Protein AF-A0A7S0STX7-F1 (afdb_monomer)

Organism: NCBI:txid96789

Radius of gyration: 22.59 Å; Cα contacts (8 Å, |Δi|>4): 102; chains: 1; bounding box: 50×42×59 Å

Structure (mmCIF, N/CA/C/O backbone):
data_AF-A0A7S0STX7-F1
#
_entry.id   AF-A0A7S0STX7-F1
#
loop_
_atom_site.group_PDB
_atom_site.id
_atom_site.type_symbol
_atom_site.label_atom_id
_atom_site.label_alt_id
_atom_site.label_comp_id
_atom_site.label_asym_id
_atom_site.label_entity_id
_atom_site.label_seq_id
_atom_site.pdbx_PDB_ins_code
_atom_site.Cartn_x
_atom_site.Cartn_y
_atom_site.Cartn_z
_atom_site.occupancy
_atom_site.B_iso_or_equiv
_atom_site.auth_seq_id
_atom_site.auth_comp_id
_atom_site.auth_asym_id
_atom_site.auth_atom_id
_atom_site.pdbx_PDB_model_num
ATOM 1 N N . SER A 1 1 ? 15.802 9.970 -34.841 1.00 51.88 1 SER A N 1
ATOM 2 C CA . SER A 1 1 ? 16.716 8.815 -34.753 1.00 51.88 1 SER A CA 1
ATOM 3 C C . SER A 1 1 ? 16.928 8.228 -33.349 1.00 51.88 1 SER A C 1
ATOM 5 O O . SER A 1 1 ? 17.011 7.014 -33.280 1.00 51.88 1 SER A O 1
ATOM 7 N N . ILE A 1 2 ? 16.968 8.963 -32.218 1.00 49.47 2 ILE A N 1
ATOM 8 C CA . ILE A 1 2 ? 17.008 8.312 -30.872 1.00 49.47 2 ILE A CA 1
ATOM 9 C C . ILE A 1 2 ? 15.601 7.917 -30.386 1.00 49.47 2 ILE A C 1
ATOM 11 O O . ILE A 1 2 ? 15.397 6.817 -29.884 1.00 49.47 2 ILE A O 1
ATOM 15 N N . VAL A 1 3 ? 14.604 8.779 -30.608 1.00 50.47 3 VAL A N 1
ATOM 16 C CA . VAL A 1 3 ? 13.208 8.524 -30.197 1.00 50.47 3 VAL A CA 1
ATOM 17 C C . VAL A 1 3 ? 12.572 7.375 -30.992 1.00 50.47 3 VAL A C 1
ATOM 19 O O . VAL A 1 3 ? 11.866 6.558 -30.412 1.00 50.47 3 VAL A O 1
ATOM 22 N N . GLU A 1 4 ? 12.886 7.252 -32.286 1.00 47.81 4 GLU A N 1
ATOM 23 C CA . GLU A 1 4 ? 12.415 6.147 -33.143 1.00 47.81 4 GLU A CA 1
ATOM 24 C C . GLU A 1 4 ? 12.980 4.787 -32.716 1.00 47.81 4 GLU A C 1
ATOM 26 O O . GLU A 1 4 ? 12.271 3.784 -32.752 1.00 47.81 4 GLU A O 1
ATOM 31 N N . ASN A 1 5 ? 14.238 4.755 -32.259 1.00 48.12 5 ASN A N 1
ATOM 32 C CA . ASN A 1 5 ? 14.885 3.522 -31.809 1.00 48.12 5 ASN A CA 1
ATOM 33 C C . ASN A 1 5 ? 14.363 3.056 -30.440 1.00 48.12 5 ASN A C 1
ATOM 35 O O . ASN A 1 5 ? 14.333 1.862 -30.158 1.00 48.12 5 ASN A O 1
ATOM 39 N N . VAL A 1 6 ? 13.923 3.990 -29.589 1.00 55.84 6 VAL A N 1
ATOM 40 C CA . VAL A 1 6 ? 13.356 3.673 -28.269 1.00 55.84 6 VAL A CA 1
ATOM 41 C C . VAL A 1 6 ? 11.890 3.253 -28.378 1.00 55.84 6 VAL A C 1
ATOM 43 O O . VAL A 1 6 ? 11.474 2.328 -27.680 1.00 55.84 6 VAL A O 1
ATOM 46 N N . SER A 1 7 ? 11.103 3.882 -29.259 1.00 54.12 7 SER A N 1
ATOM 47 C CA . SER A 1 7 ? 9.671 3.590 -29.384 1.00 54.12 7 SER A CA 1
ATOM 48 C C . SER A 1 7 ? 9.378 2.335 -30.200 1.00 54.12 7 SER A C 1
ATOM 50 O O . SER A 1 7 ? 8.339 1.720 -29.965 1.00 54.12 7 SER A O 1
ATOM 52 N N . GLY A 1 8 ? 10.263 1.926 -31.122 1.00 53.69 8 GLY A N 1
ATOM 53 C CA . GLY A 1 8 ? 10.096 0.755 -31.996 1.00 53.69 8 GLY A CA 1
ATOM 54 C C . GLY A 1 8 ? 8.764 0.729 -32.759 1.00 53.69 8 GLY A C 1
ATOM 55 O O . GLY A 1 8 ? 8.278 -0.346 -33.102 1.00 53.69 8 GLY A O 1
ATOM 56 N N . ILE A 1 9 ? 8.150 1.898 -32.957 1.00 51.91 9 ILE A N 1
ATOM 57 C CA . ILE A 1 9 ? 6.927 2.127 -33.729 1.00 51.91 9 ILE A CA 1
ATOM 58 C C . ILE A 1 9 ? 7.221 3.367 -34.574 1.00 51.91 9 ILE A C 1
ATOM 60 O O . ILE A 1 9 ? 7.296 4.481 -34.056 1.00 51.91 9 ILE A O 1
ATOM 64 N N . SER A 1 10 ? 7.429 3.163 -35.872 1.00 50.28 10 SER A N 1
ATOM 65 C CA . SER A 1 10 ? 7.911 4.146 -36.856 1.00 50.28 10 SER A CA 1
ATOM 66 C C . SER A 1 10 ? 6.924 5.281 -37.189 1.00 50.28 10 SER A C 1
ATOM 68 O O . SER A 1 10 ? 7.098 5.970 -38.187 1.00 50.28 10 SER A O 1
ATOM 70 N N . SER A 1 11 ? 5.868 5.475 -36.393 1.00 52.91 11 SER A N 1
ATOM 71 C CA . SER A 1 11 ? 4.705 6.304 -36.760 1.00 52.91 11 SER A CA 1
ATOM 72 C C . SER A 1 11 ? 4.284 7.342 -35.714 1.00 52.91 11 SER A C 1
ATOM 74 O O . SER A 1 11 ? 3.345 8.093 -35.965 1.00 52.91 11 SER A O 1
ATOM 76 N N . PHE A 1 12 ? 4.954 7.432 -34.561 1.00 55.75 12 PHE A N 1
ATOM 77 C CA . PHE A 1 12 ? 4.648 8.479 -33.582 1.00 55.75 12 PHE A CA 1
ATOM 78 C C . PHE A 1 12 ? 5.535 9.706 -33.806 1.00 55.75 12 PHE A C 1
ATOM 80 O O . PHE A 1 12 ? 6.743 9.648 -33.582 1.00 55.75 12 PHE A O 1
ATOM 87 N N . ASP A 1 13 ? 4.918 10.827 -34.203 1.00 68.69 13 ASP A N 1
ATOM 88 C CA . ASP A 1 13 ? 5.528 12.158 -34.109 1.00 68.69 13 ASP A CA 1
ATOM 89 C C . ASP A 1 13 ? 6.127 12.317 -32.700 1.00 68.69 13 ASP A C 1
ATOM 91 O O . ASP A 1 13 ? 5.485 11.972 -31.701 1.00 68.69 13 ASP A O 1
ATOM 95 N N . GLY A 1 14 ? 7.375 12.784 -32.600 1.00 64.81 14 GLY A N 1
ATOM 96 C CA . GLY A 1 14 ? 8.139 12.793 -31.345 1.00 64.81 14 GLY A CA 1
ATOM 97 C C . GLY A 1 14 ? 7.416 13.520 -30.205 1.00 64.81 14 GLY A C 1
ATOM 98 O O . GLY A 1 14 ? 7.596 13.181 -29.036 1.00 64.81 14 GLY A O 1
ATOM 99 N N . ARG A 1 15 ? 6.527 14.460 -30.549 1.00 70.00 15 ARG A N 1
ATOM 100 C CA . ARG A 1 15 ? 5.619 15.152 -29.624 1.00 70.00 15 ARG A CA 1
ATOM 101 C C . ARG A 1 15 ? 4.603 14.203 -28.990 1.00 70.00 15 ARG A C 1
ATOM 103 O O . ARG A 1 15 ? 4.478 14.163 -27.769 1.00 70.00 15 ARG A O 1
ATOM 110 N N . THR A 1 16 ? 3.933 13.393 -29.801 1.00 75.62 16 THR A N 1
ATOM 111 C CA . THR A 1 16 ? 2.916 12.435 -29.354 1.00 75.62 16 THR A CA 1
ATOM 112 C C . THR A 1 16 ? 3.532 11.315 -28.508 1.00 75.62 16 THR A C 1
ATOM 114 O O . THR A 1 16 ? 2.944 10.902 -27.508 1.00 75.62 16 THR A O 1
ATOM 117 N N . GLY A 1 17 ? 4.750 10.873 -28.846 1.00 77.44 17 GLY A N 1
ATOM 118 C CA . GLY A 1 17 ? 5.491 9.891 -28.046 1.00 77.44 17 GLY A CA 1
ATOM 119 C C . GLY A 1 17 ? 5.794 10.382 -26.624 1.00 77.44 17 GLY A C 1
ATOM 120 O O . GLY A 1 17 ? 5.551 9.664 -25.655 1.00 77.44 17 GLY A O 1
ATOM 121 N N . ILE A 1 18 ? 6.257 11.628 -26.479 1.00 81.44 18 ILE A N 1
ATOM 122 C CA . ILE A 1 18 ? 6.530 12.235 -25.166 1.00 81.44 18 ILE A CA 1
ATOM 123 C C . ILE A 1 18 ? 5.238 12.388 -24.353 1.00 81.44 18 ILE A C 1
ATOM 125 O O . ILE A 1 18 ? 5.220 12.048 -23.170 1.00 81.44 18 ILE A O 1
ATOM 129 N N . SER A 1 19 ? 4.144 12.839 -24.973 1.00 85.69 19 SER A N 1
ATOM 130 C CA . SER A 1 19 ? 2.850 12.975 -24.292 1.00 85.69 19 SER A CA 1
ATOM 131 C C . SER A 1 19 ? 2.336 11.645 -23.734 1.00 85.69 19 SER A C 1
ATOM 133 O O . SER A 1 19 ? 1.872 11.604 -22.596 1.00 85.69 19 SER A O 1
ATOM 135 N N . ILE A 1 20 ? 2.467 10.550 -24.491 1.00 85.62 20 ILE A N 1
ATOM 136 C CA . ILE A 1 20 ? 2.091 9.202 -24.037 1.00 85.62 20 ILE A CA 1
ATOM 137 C C . ILE A 1 20 ? 2.947 8.755 -22.851 1.00 85.62 20 ILE A C 1
ATOM 139 O O . ILE A 1 20 ? 2.411 8.225 -21.879 1.00 85.62 20 ILE A O 1
ATOM 143 N N . LEU A 1 21 ? 4.260 9.000 -22.891 1.00 83.38 21 LEU A N 1
ATOM 144 C CA . LEU A 1 21 ? 5.158 8.654 -21.786 1.00 83.38 21 LEU A CA 1
ATOM 145 C C . LEU A 1 21 ? 4.823 9.430 -20.507 1.00 83.38 21 LEU A C 1
ATOM 147 O O . LEU A 1 21 ? 4.796 8.842 -19.425 1.00 83.38 21 LEU A O 1
ATOM 151 N N . ILE A 1 22 ? 4.535 10.730 -20.624 1.00 88.75 22 ILE A N 1
ATOM 152 C CA . ILE A 1 22 ? 4.130 11.567 -19.487 1.00 88.75 22 ILE A CA 1
ATOM 153 C C . ILE A 1 22 ? 2.799 11.073 -18.919 1.00 88.75 22 ILE A C 1
ATOM 155 O O . ILE A 1 22 ? 2.695 10.855 -17.714 1.00 88.75 22 ILE A O 1
ATOM 159 N N . MET A 1 23 ? 1.798 10.841 -19.772 1.00 91.06 23 MET A N 1
ATOM 160 C CA . MET A 1 23 ? 0.492 10.355 -19.326 1.00 91.06 23 MET A CA 1
ATOM 161 C C . MET A 1 23 ? 0.605 8.983 -18.648 1.00 91.06 23 MET A C 1
ATOM 163 O O . MET A 1 23 ? 0.044 8.775 -17.574 1.00 91.06 23 MET A O 1
ATOM 167 N N . GLY A 1 2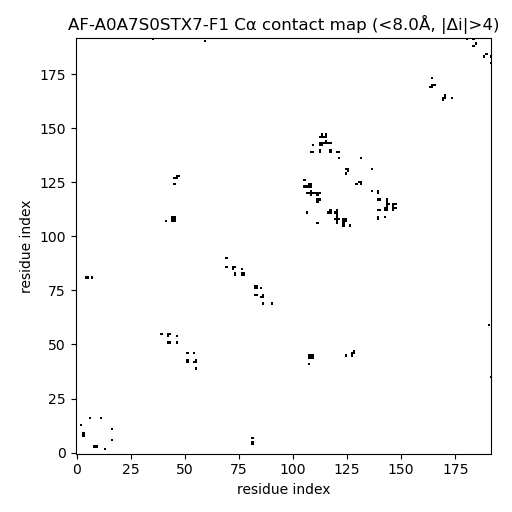4 ? 1.397 8.070 -19.217 1.00 87.81 24 GLY A N 1
ATOM 168 C CA . GLY A 1 24 ? 1.676 6.765 -18.622 1.00 87.81 24 GLY A CA 1
ATOM 169 C C . GLY A 1 24 ? 2.354 6.873 -17.254 1.00 87.81 24 GLY A C 1
ATOM 170 O O . GLY A 1 24 ? 1.961 6.179 -16.319 1.00 87.81 24 GLY A O 1
ATOM 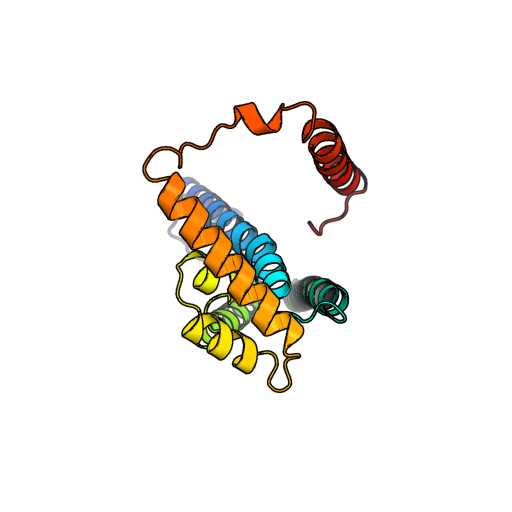171 N N . ARG A 1 25 ? 3.321 7.787 -17.096 1.00 87.25 25 ARG A N 1
ATOM 172 C CA . ARG A 1 25 ? 3.979 8.081 -15.808 1.00 87.25 25 ARG A CA 1
ATOM 173 C C . ARG A 1 25 ? 3.004 8.620 -14.765 1.00 87.25 25 ARG A C 1
ATOM 175 O O . ARG A 1 25 ? 3.079 8.199 -13.614 1.00 87.25 25 ARG A O 1
ATOM 182 N N . LEU A 1 26 ? 2.105 9.522 -15.155 1.00 92.19 26 LEU A N 1
ATOM 183 C CA . LEU A 1 26 ? 1.099 10.084 -14.253 1.00 92.19 26 LEU A CA 1
ATOM 184 C C . LEU A 1 26 ? 0.118 9.009 -13.775 1.00 92.19 26 LEU A C 1
ATOM 186 O O . LEU A 1 26 ? -0.107 8.882 -12.574 1.00 92.19 26 LEU A O 1
ATOM 190 N N . LEU A 1 27 ? -0.408 8.196 -14.695 1.00 92.56 27 LEU A N 1
ATOM 191 C CA . LEU A 1 27 ? -1.321 7.100 -14.362 1.00 92.56 27 LEU A CA 1
ATOM 192 C C . LEU A 1 27 ? -0.650 6.042 -13.480 1.00 92.56 27 LEU A C 1
ATOM 194 O O . LEU A 1 27 ? -1.227 5.615 -12.481 1.00 92.56 27 LEU A O 1
ATOM 198 N N . TYR A 1 28 ? 0.586 5.660 -13.811 1.00 86.81 28 TYR A N 1
ATOM 199 C CA . TYR A 1 28 ? 1.375 4.735 -13.000 1.00 86.81 28 TYR A CA 1
ATOM 200 C C . TYR A 1 28 ? 1.629 5.291 -11.594 1.00 86.81 28 TYR A C 1
ATOM 202 O O . TYR A 1 28 ? 1.426 4.586 -10.609 1.00 86.81 28 TYR A O 1
ATOM 210 N N . GLY A 1 29 ? 2.029 6.563 -11.490 1.00 86.94 29 GLY A N 1
ATOM 211 C CA . GLY A 1 29 ? 2.270 7.224 -10.209 1.00 86.94 29 GLY A CA 1
ATOM 212 C C . GLY A 1 29 ? 1.015 7.287 -9.341 1.00 86.94 29 GLY A C 1
ATOM 213 O O . GLY A 1 29 ? 1.079 6.986 -8.152 1.00 86.94 29 GLY A O 1
ATOM 214 N N . TYR A 1 30 ? -0.134 7.597 -9.946 1.00 91.62 30 TYR A N 1
ATOM 215 C CA . TYR A 1 30 ? -1.420 7.594 -9.256 1.00 91.62 30 TYR A CA 1
ATOM 216 C C . TYR A 1 30 ? -1.748 6.200 -8.708 1.00 91.62 30 TYR A C 1
ATOM 218 O O . TYR A 1 30 ? -1.940 6.047 -7.504 1.00 91.62 30 TYR A O 1
ATOM 226 N N . GLY A 1 31 ? -1.730 5.167 -9.557 1.00 87.31 31 GLY A N 1
ATOM 227 C CA . GLY A 1 31 ? -2.016 3.791 -9.137 1.00 87.31 31 GLY A CA 1
ATOM 228 C C . GLY A 1 31 ? -1.064 3.285 -8.050 1.00 87.31 31 GLY A C 1
ATOM 229 O O . GLY A 1 31 ? -1.510 2.716 -7.053 1.00 87.31 31 GLY A O 1
ATOM 230 N N . CYS A 1 32 ? 0.235 3.558 -8.200 1.00 86.50 32 CYS A N 1
ATOM 231 C CA . CYS A 1 32 ? 1.250 3.210 -7.210 1.00 86.50 32 CYS A CA 1
ATOM 232 C C . CYS A 1 32 ? 0.974 3.888 -5.860 1.00 86.50 32 CYS A C 1
ATOM 234 O O . CYS A 1 32 ? 0.973 3.220 -4.830 1.00 86.50 32 CYS A O 1
ATOM 236 N N . GLY A 1 33 ? 0.640 5.184 -5.858 1.00 86.44 33 GLY A N 1
ATOM 237 C CA . GLY A 1 33 ? 0.319 5.928 -4.639 1.00 86.44 33 GLY A CA 1
ATOM 238 C C . GLY A 1 33 ? -0.860 5.333 -3.865 1.00 86.44 33 GLY A C 1
ATOM 239 O O . GLY A 1 33 ? -0.769 5.167 -2.647 1.00 86.44 33 GLY A O 1
ATOM 240 N N . PHE A 1 34 ? -1.939 4.948 -4.557 1.00 87.56 34 PHE A N 1
ATOM 241 C CA . PHE A 1 34 ? -3.073 4.272 -3.915 1.00 87.56 34 PHE A CA 1
ATOM 242 C C . PHE A 1 34 ? -2.697 2.901 -3.363 1.00 87.56 34 PHE A C 1
ATOM 244 O O . PHE A 1 34 ? -3.079 2.580 -2.240 1.00 87.56 34 PHE A O 1
ATOM 251 N N . ALA A 1 35 ? -1.937 2.103 -4.114 1.00 86.81 35 ALA A N 1
ATOM 252 C CA . ALA A 1 35 ? -1.515 0.781 -3.663 1.00 86.81 35 ALA A CA 1
ATOM 253 C C . ALA A 1 35 ? -0.610 0.862 -2.419 1.00 86.81 35 ALA A C 1
ATOM 255 O O . ALA A 1 35 ? -0.813 0.123 -1.455 1.00 86.81 35 ALA A O 1
ATOM 256 N N . MET A 1 36 ? 0.334 1.806 -2.415 1.00 84.94 36 MET A N 1
ATOM 257 C CA . MET A 1 36 ? 1.338 1.995 -1.364 1.00 84.94 36 MET A CA 1
ATOM 258 C C . MET A 1 36 ? 0.722 2.359 -0.010 1.00 84.94 36 MET A C 1
ATOM 260 O O . MET A 1 36 ? 1.147 1.835 1.017 1.00 84.94 36 MET A O 1
ATOM 264 N N . HIS A 1 37 ? -0.326 3.189 -0.007 1.00 86.19 37 HIS A N 1
ATOM 265 C CA . HIS A 1 37 ? -1.040 3.583 1.215 1.00 86.19 37 HIS A CA 1
ATOM 266 C C . HIS A 1 37 ? -2.216 2.655 1.544 1.00 86.19 37 HIS A C 1
ATOM 268 O O . HIS A 1 37 ? -2.505 2.397 2.713 1.00 86.19 37 HIS A O 1
ATOM 274 N N . GLY A 1 38 ? -2.893 2.125 0.524 1.00 86.69 38 GLY A N 1
ATOM 275 C CA . GLY A 1 38 ? -4.048 1.247 0.689 1.00 86.69 38 GLY A CA 1
ATOM 276 C C . GLY A 1 38 ? -3.677 -0.109 1.285 1.00 86.69 38 GLY A C 1
ATOM 277 O O . GLY A 1 38 ? -4.368 -0.590 2.180 1.00 86.69 38 GLY A O 1
ATOM 278 N N . ALA A 1 39 ? -2.560 -0.703 0.855 1.00 87.56 39 ALA A N 1
ATOM 279 C CA . ALA A 1 39 ? -2.097 -1.990 1.372 1.00 87.56 39 ALA A CA 1
ATOM 280 C C . ALA A 1 39 ? -1.819 -1.984 2.892 1.00 87.56 39 ALA A C 1
ATOM 282 O O . ALA A 1 39 ? -2.398 -2.816 3.591 1.00 87.56 39 ALA A O 1
ATOM 283 N N . PRO A 1 40 ? -0.998 -1.076 3.461 1.00 87.12 40 PRO A N 1
ATOM 284 C CA . PRO A 1 40 ? -0.770 -1.041 4.904 1.00 87.12 40 PRO A CA 1
ATOM 285 C C . PRO A 1 40 ? -2.022 -0.653 5.691 1.00 87.12 40 PRO A C 1
ATOM 287 O O . PRO A 1 40 ? -2.179 -1.134 6.810 1.00 87.12 40 PRO A O 1
ATOM 290 N N . ALA A 1 41 ? -2.924 0.159 5.128 1.00 88.31 41 ALA A N 1
ATOM 291 C CA . ALA A 1 41 ? -4.212 0.441 5.757 1.00 88.31 41 ALA A CA 1
ATOM 292 C C . ALA A 1 41 ? -5.061 -0.835 5.866 1.00 88.31 41 ALA A C 1
ATOM 294 O O . ALA A 1 41 ? -5.498 -1.185 6.959 1.00 88.31 41 ALA A O 1
ATOM 295 N N . TYR A 1 42 ? -5.202 -1.589 4.771 1.00 89.69 42 TYR A N 1
ATOM 296 C CA . TYR A 1 42 ? -5.927 -2.860 4.764 1.00 89.69 42 TYR A CA 1
ATOM 297 C C . TYR A 1 42 ? -5.300 -3.885 5.720 1.00 89.69 42 TYR A C 1
ATOM 299 O O . TYR A 1 42 ? -5.997 -4.485 6.537 1.00 89.69 42 TYR A O 1
ATOM 307 N N . ILE A 1 43 ? -3.973 -4.050 5.673 1.00 87.38 43 ILE A N 1
ATOM 308 C CA . ILE A 1 43 ? -3.239 -4.930 6.593 1.00 87.38 43 ILE A CA 1
ATOM 309 C C . ILE A 1 43 ? -3.455 -4.472 8.037 1.00 87.38 43 ILE A C 1
ATOM 311 O O . ILE A 1 43 ? -3.721 -5.292 8.904 1.00 87.38 43 ILE A O 1
ATOM 315 N N . GLY 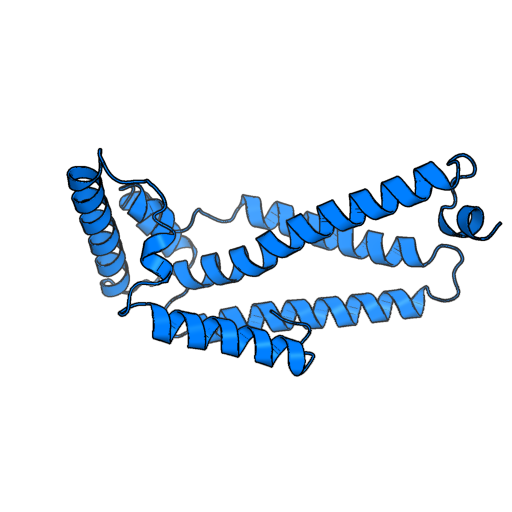A 1 44 ? -3.384 -3.171 8.315 1.00 86.12 44 GLY A N 1
ATOM 316 C CA . GLY A 1 44 ? -3.594 -2.625 9.653 1.00 86.12 44 GLY A CA 1
ATOM 317 C C . GLY A 1 44 ? -5.008 -2.835 10.192 1.00 86.12 44 GLY A C 1
ATOM 318 O O . GLY A 1 44 ? -5.185 -2.942 11.402 1.00 86.12 44 GLY A O 1
ATOM 319 N N . GLU A 1 45 ? -6.005 -2.914 9.317 1.00 85.56 45 GLU A N 1
ATOM 320 C CA . GLU A 1 45 ? -7.406 -3.119 9.692 1.00 85.56 45 GLU A CA 1
ATOM 321 C C . GLU A 1 45 ? -7.788 -4.595 9.831 1.00 85.56 45 GLU A C 1
ATOM 323 O O . GLU A 1 45 ? -8.699 -4.905 10.594 1.00 85.56 45 GLU A O 1
ATOM 328 N N . MET A 1 46 ? -7.092 -5.493 9.129 1.00 84.88 46 MET A N 1
ATOM 329 C CA . MET A 1 46 ? -7.385 -6.932 9.123 1.00 84.88 46 MET A CA 1
ATOM 330 C C . MET A 1 46 ? -6.421 -7.777 9.957 1.00 84.88 46 MET A C 1
ATOM 332 O O . MET A 1 46 ? -6.760 -8.893 10.344 1.00 84.88 46 MET A O 1
ATOM 336 N N . ALA A 1 47 ? -5.202 -7.292 10.196 1.00 83.44 47 ALA A N 1
ATOM 337 C CA . ALA A 1 47 ? -4.187 -8.054 10.905 1.00 83.44 47 ALA A CA 1
ATOM 338 C C . ALA A 1 47 ? -4.379 -7.991 12.427 1.00 83.44 47 ALA A C 1
ATOM 340 O O . ALA A 1 47 ? -4.585 -6.889 12.971 1.00 83.44 47 ALA A O 1
ATOM 341 N N . PRO A 1 48 ? -4.162 -9.126 13.122 1.00 80.25 48 PRO A N 1
ATOM 342 C CA . PRO A 1 48 ? -4.105 -9.145 14.572 1.00 80.25 48 PRO A CA 1
ATOM 343 C C . PRO A 1 48 ? -2.986 -8.231 15.072 1.00 80.25 48 PRO A C 1
ATOM 345 O O . PRO A 1 48 ? -1.922 -8.103 14.449 1.00 80.25 48 PRO A O 1
ATOM 348 N N . SER A 1 49 ? -3.224 -7.594 16.217 1.00 78.00 49 SER A N 1
ATOM 349 C CA . SER A 1 49 ? -2.326 -6.576 16.787 1.00 78.00 49 SER A CA 1
ATOM 350 C C . SER A 1 49 ? -0.868 -7.038 16.949 1.00 78.00 49 SER A C 1
ATOM 352 O O . SER A 1 49 ? 0.054 -6.246 16.761 1.00 78.00 49 SER A O 1
ATOM 354 N N . GLN A 1 50 ? -0.651 -8.327 17.220 1.00 81.38 50 GLN A N 1
ATOM 355 C CA . GLN A 1 50 ? 0.651 -8.927 17.510 1.00 81.38 50 GLN A CA 1
ATOM 356 C C . GLN A 1 50 ? 1.547 -9.057 16.269 1.00 81.38 50 GLN A C 1
ATOM 358 O O . GLN A 1 50 ? 2.762 -8.912 16.378 1.00 81.38 50 GLN A O 1
ATOM 363 N N . ILE A 1 51 ? 0.970 -9.323 15.090 1.00 85.69 51 ILE A N 1
ATOM 364 C CA . ILE A 1 51 ? 1.730 -9.567 13.845 1.00 85.69 51 ILE A CA 1
ATOM 365 C C . ILE A 1 51 ? 1.600 -8.437 12.825 1.00 85.69 51 ILE A C 1
ATOM 367 O O . ILE A 1 51 ? 2.219 -8.486 11.763 1.00 85.69 51 ILE A O 1
ATOM 371 N N . ARG A 1 52 ? 0.814 -7.400 13.131 1.00 85.88 52 ARG A N 1
ATOM 372 C CA . ARG A 1 52 ? 0.582 -6.265 12.232 1.00 85.88 52 ARG A CA 1
ATOM 373 C C . ARG A 1 52 ? 1.884 -5.628 11.755 1.00 85.88 52 ARG A C 1
ATOM 375 O O . ARG A 1 52 ? 2.050 -5.423 10.558 1.00 85.88 52 ARG A O 1
ATOM 382 N N . GLY A 1 53 ? 2.814 -5.365 12.675 1.00 85.69 53 GLY A N 1
ATOM 383 C CA . GLY A 1 53 ? 4.121 -4.795 12.338 1.00 85.69 53 GLY A CA 1
ATOM 384 C C . GLY A 1 53 ? 4.913 -5.687 11.381 1.00 85.69 53 GLY A C 1
ATOM 385 O O . GLY A 1 53 ? 5.433 -5.201 10.383 1.00 85.69 53 GLY A O 1
ATOM 386 N N . LEU A 1 54 ? 4.913 -7.002 11.623 1.00 89.69 54 LEU A N 1
ATOM 387 C CA . LEU A 1 54 ? 5.587 -7.977 10.766 1.00 89.69 54 LEU A CA 1
ATOM 388 C C . LEU A 1 54 ? 4.999 -8.002 9.350 1.00 89.69 54 LEU A C 1
ATOM 390 O O . LEU A 1 54 ? 5.755 -7.990 8.385 1.00 89.69 54 LEU A O 1
ATOM 394 N N . LEU A 1 55 ? 3.671 -8.006 9.208 1.00 89.00 55 LEU A N 1
ATOM 395 C CA . LEU A 1 55 ? 3.014 -8.009 7.894 1.00 89.00 55 LEU A CA 1
ATOM 396 C C . LEU A 1 55 ? 3.281 -6.718 7.114 1.00 89.00 55 LEU A C 1
ATOM 398 O O . LEU A 1 55 ? 3.508 -6.757 5.904 1.00 89.00 55 LEU A O 1
ATOM 402 N N . VAL A 1 56 ? 3.302 -5.580 7.811 1.00 89.31 56 VAL A N 1
ATOM 403 C CA . VAL A 1 56 ? 3.664 -4.289 7.220 1.00 89.31 56 VAL A CA 1
ATOM 404 C C . VAL A 1 56 ? 5.130 -4.294 6.781 1.00 89.31 56 VAL A C 1
ATOM 406 O O . VAL A 1 56 ? 5.414 -3.853 5.678 1.00 89.31 56 VAL A O 1
ATOM 409 N N . SER A 1 57 ? 6.061 -4.846 7.560 1.00 89.12 57 SER A N 1
ATOM 410 C CA . SER A 1 57 ? 7.461 -4.988 7.130 1.00 89.12 57 SER A CA 1
ATOM 411 C C . SER A 1 57 ? 7.634 -5.984 5.981 1.00 89.12 57 SER A C 1
ATOM 413 O O . SER A 1 57 ? 8.447 -5.765 5.087 1.00 89.12 57 SER A O 1
ATOM 415 N N . LEU A 1 58 ? 6.851 -7.064 5.965 1.00 91.25 58 LEU A N 1
ATOM 416 C CA . LEU A 1 58 ? 6.891 -8.068 4.906 1.00 91.25 58 LEU A CA 1
ATOM 417 C C . LEU A 1 58 ? 6.474 -7.475 3.552 1.00 91.25 58 LEU A C 1
ATOM 419 O O . LEU A 1 58 ? 7.104 -7.782 2.541 1.00 91.25 58 LEU A O 1
ATOM 423 N N . LYS A 1 59 ? 5.472 -6.579 3.527 1.00 90.06 59 LYS A N 1
ATOM 424 C CA . LYS A 1 59 ? 5.075 -5.848 2.308 1.00 90.06 59 LYS A CA 1
ATOM 425 C C . LYS A 1 59 ? 6.260 -5.058 1.721 1.00 90.06 59 LYS A C 1
ATOM 427 O O . LYS A 1 59 ? 6.474 -5.098 0.515 1.00 90.06 59 LYS A O 1
ATOM 432 N N . GLU A 1 60 ? 7.057 -4.405 2.572 1.00 89.50 60 GLU A N 1
ATOM 433 C CA . GLU A 1 60 ? 8.216 -3.605 2.157 1.00 89.50 60 GLU A CA 1
ATOM 434 C C . GLU A 1 60 ? 9.324 -4.524 1.649 1.00 89.50 60 GLU A C 1
ATOM 436 O O . GLU A 1 60 ? 9.951 -4.251 0.629 1.00 89.50 60 GLU A O 1
ATOM 441 N N . GLY A 1 61 ? 9.500 -5.681 2.295 1.00 91.19 61 GLY A N 1
ATOM 442 C CA . GLY A 1 61 ? 10.365 -6.745 1.795 1.00 91.19 61 GLY A CA 1
ATOM 443 C C . GLY A 1 61 ? 10.004 -7.161 0.366 1.00 91.19 61 GLY A C 1
ATOM 444 O O . GLY A 1 61 ? 10.887 -7.248 -0.484 1.00 91.19 61 GLY A O 1
ATOM 445 N N . PHE A 1 62 ? 8.716 -7.345 0.060 1.00 90.38 62 PHE A N 1
ATOM 446 C CA . PHE A 1 62 ? 8.266 -7.649 -1.303 1.00 90.38 62 PHE A CA 1
ATOM 447 C C . PHE A 1 62 ? 8.520 -6.509 -2.296 1.00 90.38 62 PHE A C 1
ATOM 449 O O . PHE A 1 62 ? 8.883 -6.787 -3.439 1.00 90.38 62 PHE A O 1
ATOM 456 N N . VAL A 1 63 ? 8.384 -5.246 -1.880 1.00 89.62 63 VAL A N 1
ATOM 457 C CA . VAL A 1 63 ? 8.732 -4.085 -2.720 1.00 89.62 63 VAL A CA 1
ATOM 458 C C . VAL A 1 63 ? 10.219 -4.111 -3.077 1.00 89.62 63 VAL A C 1
ATOM 460 O O . VAL A 1 63 ? 10.573 -4.012 -4.253 1.00 89.62 63 VAL A O 1
ATOM 463 N N . VAL A 1 64 ? 11.092 -4.320 -2.088 1.00 92.00 64 VAL A N 1
ATOM 464 C CA . VAL A 1 64 ? 12.544 -4.411 -2.302 1.00 92.00 64 VAL A CA 1
ATOM 465 C C . VAL A 1 64 ? 12.895 -5.601 -3.196 1.00 92.00 64 VAL A C 1
ATOM 467 O O . VAL A 1 64 ? 13.675 -5.451 -4.136 1.00 92.00 64 VAL A O 1
ATOM 470 N N . LEU A 1 65 ? 12.284 -6.768 -2.973 1.00 91.31 65 LEU A N 1
ATOM 471 C CA . LEU A 1 65 ? 12.460 -7.935 -3.844 1.00 91.31 65 LEU A CA 1
ATOM 472 C C . LEU A 1 65 ? 12.037 -7.634 -5.286 1.00 91.31 65 LEU A C 1
ATOM 474 O O . LEU A 1 65 ? 12.752 -7.987 -6.222 1.00 91.31 65 LEU A O 1
ATOM 478 N N . GLY A 1 66 ? 10.915 -6.937 -5.475 1.00 89.94 66 GLY A N 1
ATOM 479 C CA . GLY A 1 66 ? 10.459 -6.484 -6.787 1.00 89.94 66 GLY A CA 1
ATOM 480 C C . GLY A 1 66 ? 11.478 -5.579 -7.484 1.00 89.94 66 GLY A C 1
ATOM 481 O O . GLY A 1 66 ? 11.751 -5.770 -8.670 1.00 89.94 66 GLY A O 1
ATOM 482 N N . MET A 1 67 ? 12.100 -4.647 -6.751 1.00 89.88 67 MET A N 1
ATOM 483 C CA . MET A 1 67 ? 13.180 -3.808 -7.286 1.00 89.88 67 MET A CA 1
ATOM 484 C C . MET A 1 67 ? 14.389 -4.644 -7.716 1.00 89.88 67 MET A C 1
ATOM 486 O O . MET A 1 67 ? 14.906 -4.441 -8.814 1.00 89.88 67 MET A O 1
ATOM 490 N N . VAL A 1 68 ? 14.814 -5.609 -6.893 1.00 91.75 68 VAL A N 1
ATOM 491 C CA . VAL A 1 68 ? 15.931 -6.510 -7.221 1.00 91.75 68 VAL A CA 1
ATOM 492 C C . VAL A 1 68 ? 15.635 -7.289 -8.501 1.00 91.75 68 VAL A C 1
ATOM 494 O O . VAL A 1 68 ? 16.436 -7.237 -9.430 1.00 91.75 68 VAL A O 1
ATOM 497 N N . PHE A 1 69 ? 14.464 -7.928 -8.606 1.00 89.62 69 PHE A N 1
ATOM 498 C CA . PHE A 1 69 ? 14.070 -8.641 -9.825 1.00 89.62 69 PHE A CA 1
ATOM 499 C C . PHE A 1 69 ? 14.014 -7.720 -11.049 1.00 89.62 69 PHE A C 1
ATOM 501 O O . PHE A 1 69 ? 14.488 -8.099 -12.121 1.00 89.62 69 PHE A O 1
ATOM 508 N N . GLY A 1 70 ? 13.487 -6.503 -10.893 1.00 88.44 70 GLY A N 1
ATOM 509 C CA . GLY A 1 70 ? 13.450 -5.502 -11.957 1.00 88.44 70 GLY A CA 1
ATOM 510 C C . GLY A 1 70 ? 14.845 -5.156 -12.481 1.00 88.44 70 GLY A C 1
ATOM 511 O O . GLY A 1 70 ? 15.065 -5.172 -13.694 1.00 88.44 70 GLY A O 1
ATOM 512 N N . TYR A 1 71 ? 15.804 -4.916 -11.582 1.00 89.12 71 TYR A N 1
ATOM 513 C CA . TYR A 1 71 ? 17.196 -4.660 -11.957 1.00 89.12 71 TYR A CA 1
ATOM 514 C C . TYR A 1 71 ? 17.876 -5.881 -12.569 1.00 89.12 71 TYR A C 1
ATOM 516 O O . TYR A 1 71 ? 18.588 -5.736 -13.559 1.00 89.12 71 TYR A O 1
ATOM 524 N N . THR A 1 72 ? 17.631 -7.082 -12.043 1.00 89.75 72 THR A N 1
ATOM 525 C CA . THR A 1 72 ? 18.173 -8.325 -12.603 1.00 89.75 72 THR A CA 1
ATOM 526 C C . THR A 1 72 ? 17.705 -8.539 -14.043 1.00 89.75 72 THR A C 1
ATOM 528 O O . THR A 1 72 ? 18.524 -8.787 -14.923 1.00 89.75 72 THR A O 1
ATOM 531 N N . ILE A 1 73 ? 16.407 -8.381 -14.318 1.00 87.75 73 ILE A N 1
ATOM 532 C CA . ILE A 1 73 ? 15.858 -8.497 -15.678 1.00 87.75 73 ILE A CA 1
ATOM 533 C C . ILE A 1 73 ? 16.413 -7.385 -16.570 1.00 87.75 73 ILE A C 1
ATOM 535 O O . ILE A 1 73 ? 16.837 -7.647 -17.693 1.00 87.75 73 ILE A O 1
ATOM 539 N N . GLY A 1 74 ? 16.461 -6.149 -16.065 1.00 86.19 74 GLY A N 1
ATOM 540 C CA . GLY A 1 74 ? 17.059 -5.026 -16.786 1.00 86.19 74 GLY A CA 1
ATOM 541 C C . GLY A 1 74 ? 18.520 -5.277 -17.169 1.00 86.19 74 GLY A C 1
ATOM 542 O O . GLY A 1 74 ? 18.922 -4.941 -18.278 1.00 86.19 74 GLY A O 1
ATOM 543 N N . TYR A 1 75 ? 19.293 -5.922 -16.293 1.00 87.44 75 TYR A N 1
ATOM 544 C CA . TYR A 1 75 ? 20.677 -6.305 -16.560 1.00 87.44 75 TYR A CA 1
ATOM 545 C C . TYR A 1 75 ? 20.776 -7.369 -17.660 1.00 87.44 75 TYR A C 1
ATOM 547 O O . TYR A 1 75 ? 21.512 -7.171 -18.626 1.00 87.44 75 TYR A O 1
ATOM 555 N N . PHE A 1 76 ? 19.986 -8.446 -17.577 1.00 87.38 76 PHE A N 1
ATOM 556 C CA . PHE A 1 76 ? 19.996 -9.524 -18.577 1.00 87.38 76 PHE A CA 1
ATOM 557 C C . PHE A 1 76 ? 19.613 -9.060 -19.987 1.00 87.38 76 PHE A C 1
ATOM 559 O O . PHE A 1 76 ? 20.154 -9.569 -20.964 1.00 87.38 76 PHE A O 1
ATOM 566 N N . PHE A 1 77 ? 18.703 -8.091 -20.104 1.00 85.31 77 PHE A N 1
ATOM 567 C CA . PHE A 1 77 ? 18.252 -7.561 -21.394 1.00 85.31 77 PHE A CA 1
ATOM 568 C C . PHE A 1 77 ? 18.903 -6.218 -21.765 1.00 85.31 77 PHE A C 1
ATOM 570 O O . PHE A 1 77 ? 18.459 -5.572 -22.715 1.00 85.31 77 PHE A O 1
ATOM 577 N N . SER A 1 78 ? 19.953 -5.792 -21.054 1.00 82.75 78 SER A N 1
ATOM 578 C CA . SER A 1 78 ? 20.584 -4.474 -21.241 1.00 82.75 78 SER A CA 1
ATOM 579 C C . SER A 1 78 ? 21.201 -4.278 -22.631 1.00 82.75 78 SER A C 1
ATOM 581 O O . SER A 1 78 ? 21.098 -3.194 -23.201 1.00 82.75 78 SER A O 1
ATOM 583 N N . GLU A 1 79 ? 21.779 -5.332 -23.207 1.00 81.38 79 GLU A N 1
ATOM 584 C CA . GLU A 1 79 ? 22.410 -5.309 -24.536 1.00 81.38 79 GLU A CA 1
ATOM 585 C C . GLU A 1 79 ? 21.413 -5.542 -25.686 1.00 81.38 79 GLU A C 1
ATOM 587 O O . GLU A 1 79 ? 21.756 -5.423 -26.862 1.00 81.38 79 GLU A O 1
ATOM 592 N N . THR A 1 80 ? 20.153 -5.863 -25.371 1.00 82.81 80 THR A N 1
ATOM 593 C CA . THR A 1 80 ? 19.120 -6.134 -26.378 1.00 82.81 80 THR A CA 1
ATOM 594 C C . THR A 1 80 ? 18.442 -4.839 -26.825 1.00 82.81 80 THR A C 1
ATOM 596 O O . THR A 1 80 ? 17.930 -4.071 -26.007 1.00 82.81 80 THR A O 1
ATOM 599 N N . VAL A 1 81 ? 18.348 -4.612 -28.140 1.00 79.19 81 VAL A N 1
ATOM 600 C CA . VAL A 1 81 ? 17.581 -3.486 -28.702 1.00 79.19 81 VAL A CA 1
ATOM 601 C C . VAL A 1 81 ? 16.111 -3.615 -28.284 1.00 79.19 81 VAL A C 1
ATOM 603 O O 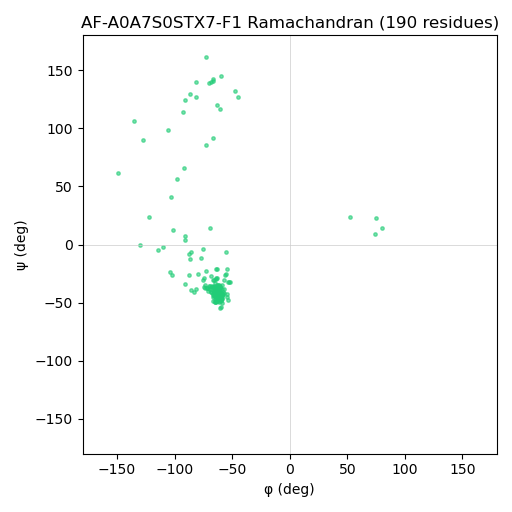. VAL A 1 81 ? 15.436 -4.583 -28.625 1.00 79.19 81 VAL A O 1
ATOM 606 N N . GLY A 1 82 ? 15.611 -2.646 -27.512 1.00 76.75 82 GLY A N 1
ATOM 607 C CA . GLY A 1 82 ? 14.257 -2.693 -26.946 1.00 76.75 82 GLY A CA 1
ATOM 608 C C . GLY A 1 82 ? 14.111 -3.554 -25.683 1.00 76.75 82 GLY A C 1
ATOM 609 O O . GLY A 1 82 ? 12.982 -3.821 -25.271 1.00 76.75 82 GLY A O 1
ATOM 610 N N . GLY A 1 83 ? 15.218 -3.948 -25.041 1.00 78.56 83 GLY A N 1
ATOM 611 C CA . GLY A 1 83 ? 15.254 -4.776 -23.829 1.00 78.56 83 GLY A CA 1
ATOM 612 C C . GLY A 1 83 ? 14.372 -4.276 -22.678 1.00 78.56 83 GLY A C 1
ATOM 613 O O . GLY A 1 83 ? 13.753 -5.067 -21.969 1.00 78.56 83 GLY A O 1
ATOM 614 N N . TRP A 1 84 ? 14.209 -2.953 -22.571 1.00 79.19 84 TRP A N 1
ATOM 615 C CA . TRP A 1 84 ? 13.328 -2.293 -21.603 1.00 79.19 84 TRP A CA 1
ATOM 616 C C . TRP A 1 84 ? 11.884 -2.823 -21.638 1.00 79.19 84 TRP A C 1
ATOM 618 O O . TRP A 1 84 ? 11.233 -2.902 -20.597 1.00 79.19 84 TRP A O 1
ATOM 628 N N . ARG A 1 85 ? 11.384 -3.239 -22.813 1.00 84.06 85 ARG A N 1
ATOM 629 C CA . ARG A 1 85 ? 10.026 -3.783 -22.978 1.00 84.06 85 ARG A CA 1
ATOM 630 C C . ARG A 1 85 ? 9.828 -5.079 -22.195 1.00 84.06 85 ARG A C 1
ATOM 632 O O . ARG A 1 85 ? 8.742 -5.291 -21.665 1.00 84.06 85 ARG A O 1
ATOM 639 N N . TYR A 1 86 ? 10.860 -5.917 -22.081 1.00 83.31 86 TYR A N 1
ATOM 640 C CA . TYR A 1 86 ? 10.790 -7.165 -21.317 1.00 83.31 86 TYR A CA 1
ATOM 641 C C . TYR A 1 86 ? 10.687 -6.902 -19.813 1.00 83.31 86 TYR A C 1
ATOM 643 O O . TYR A 1 86 ? 9.924 -7.585 -19.130 1.00 83.31 86 TYR A O 1
ATOM 651 N N . THR A 1 87 ? 11.358 -5.862 -19.309 1.00 85.19 87 THR A N 1
ATOM 652 C CA . THR A 1 87 ? 11.227 -5.427 -17.911 1.00 85.19 87 THR A CA 1
ATOM 653 C C . THR A 1 87 ? 9.784 -5.029 -17.587 1.00 85.19 87 THR A C 1
ATOM 655 O O . THR A 1 87 ? 9.222 -5.499 -16.597 1.00 85.19 87 THR A O 1
ATOM 658 N N . TYR A 1 88 ? 9.141 -4.230 -18.448 1.00 84.69 88 TYR A N 1
ATOM 659 C CA . TYR A 1 88 ? 7.727 -3.873 -18.265 1.00 84.69 88 TYR A CA 1
ATOM 660 C C . TYR A 1 88 ? 6.780 -5.050 -18.502 1.00 84.69 88 TYR A C 1
ATOM 662 O O . TYR A 1 88 ? 5.782 -5.170 -17.797 1.00 84.69 88 TYR A O 1
ATOM 670 N N . GLY A 1 89 ? 7.089 -5.935 -19.454 1.00 87.25 89 GLY A N 1
ATOM 671 C CA . GLY A 1 89 ? 6.299 -7.135 -19.723 1.00 87.25 89 GLY A CA 1
ATOM 672 C C . GLY A 1 89 ? 6.225 -8.052 -18.504 1.00 87.25 89 GLY A C 1
ATOM 673 O O . GLY A 1 89 ? 5.136 -8.442 -18.089 1.00 87.25 89 GLY A O 1
ATOM 674 N N . PHE A 1 90 ? 7.363 -8.321 -17.863 1.00 87.56 90 PHE A N 1
ATOM 675 C CA . PHE A 1 90 ? 7.404 -9.133 -16.648 1.00 87.56 90 PHE A CA 1
ATOM 676 C C . PHE A 1 90 ? 6.667 -8.465 -15.478 1.00 87.56 90 PHE A C 1
ATOM 678 O O . PHE A 1 90 ? 5.853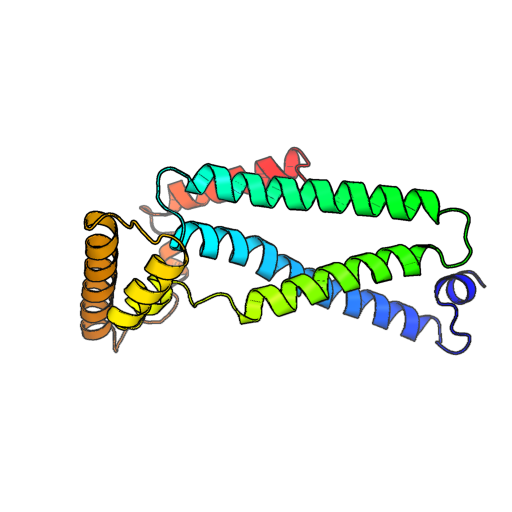 -9.103 -14.808 1.00 87.56 90 PHE A O 1
ATOM 685 N N . GLY A 1 91 ? 6.879 -7.159 -15.278 1.00 87.62 91 GLY A N 1
ATOM 686 C CA . GLY A 1 91 ? 6.150 -6.393 -14.264 1.00 87.62 91 GLY A CA 1
ATOM 687 C C . GLY A 1 91 ? 4.634 -6.386 -14.496 1.00 87.62 91 GLY A C 1
ATOM 688 O O . GLY A 1 91 ? 3.857 -6.486 -13.546 1.00 87.62 91 GLY A O 1
ATOM 689 N N . SER A 1 92 ? 4.197 -6.340 -15.757 1.00 88.69 92 SER A N 1
ATOM 690 C CA . SER A 1 92 ? 2.781 -6.405 -16.121 1.00 88.69 92 SER A CA 1
ATOM 691 C C . SER A 1 92 ? 2.164 -7.762 -15.785 1.00 88.69 92 SER A C 1
ATOM 693 O O . SER A 1 92 ? 1.064 -7.788 -15.239 1.00 88.69 92 SER A O 1
ATOM 695 N N . ILE A 1 93 ? 2.873 -8.873 -16.021 1.00 91.38 93 ILE A N 1
ATOM 696 C CA . ILE A 1 93 ? 2.400 -10.219 -15.654 1.00 91.38 93 ILE A CA 1
ATOM 697 C C . ILE A 1 93 ? 2.162 -10.314 -14.143 1.00 91.38 93 ILE A C 1
ATOM 699 O O . ILE A 1 93 ? 1.085 -10.728 -13.714 1.00 91.38 93 ILE A O 1
ATOM 703 N N . ILE A 1 94 ? 3.129 -9.875 -13.331 1.00 90.44 94 ILE A N 1
ATOM 704 C CA . ILE A 1 94 ? 2.995 -9.871 -11.864 1.00 90.44 94 ILE A CA 1
ATOM 705 C C . ILE A 1 94 ? 1.816 -8.992 -11.429 1.00 90.44 94 ILE A C 1
ATOM 707 O O . ILE A 1 94 ? 1.029 -9.387 -10.570 1.00 90.44 94 ILE A O 1
ATOM 711 N N . SER A 1 95 ? 1.650 -7.830 -12.063 1.00 89.75 95 SER A N 1
ATOM 712 C CA . SER A 1 95 ? 0.553 -6.901 -11.766 1.00 89.75 95 SER A CA 1
ATOM 713 C C . SER A 1 95 ? -0.822 -7.507 -12.072 1.00 89.75 95 SER A C 1
ATOM 715 O O . SER A 1 95 ? -1.762 -7.314 -11.307 1.00 89.75 95 SER A O 1
ATOM 717 N N . VAL A 1 96 ? -0.947 -8.278 -13.158 1.00 91.94 96 VAL A N 1
ATOM 718 C CA . VAL A 1 96 ? -2.184 -8.996 -13.504 1.00 91.94 96 VAL A CA 1
ATOM 719 C C . VAL A 1 96 ? -2.485 -10.092 -12.480 1.00 91.94 96 VAL A C 1
ATOM 721 O O . VAL A 1 96 ? -3.626 -10.217 -12.042 1.00 91.94 96 VAL A O 1
ATOM 724 N N . ILE A 1 97 ? -1.474 -10.847 -12.040 1.00 92.00 97 ILE A N 1
ATOM 725 C CA . ILE A 1 97 ? -1.636 -11.849 -10.974 1.00 92.00 97 ILE A CA 1
ATOM 726 C C . ILE A 1 97 ? -2.133 -11.180 -9.683 1.00 92.00 97 ILE A C 1
ATOM 728 O O . ILE A 1 97 ? -3.081 -11.664 -9.064 1.00 92.00 97 ILE A O 1
ATOM 732 N N . MET A 1 98 ? -1.545 -10.041 -9.306 1.00 89.44 98 MET A N 1
ATOM 733 C CA . MET A 1 98 ? -1.997 -9.257 -8.152 1.00 89.44 98 MET A CA 1
ATOM 734 C C . MET A 1 98 ? -3.433 -8.751 -8.313 1.00 89.44 98 MET A C 1
ATOM 736 O O . MET A 1 98 ? -4.207 -8.826 -7.360 1.00 89.44 98 MET A O 1
ATOM 740 N N . LEU A 1 99 ? -3.813 -8.287 -9.507 1.00 90.69 99 LEU A N 1
ATOM 741 C CA . LEU A 1 99 ? -5.177 -7.8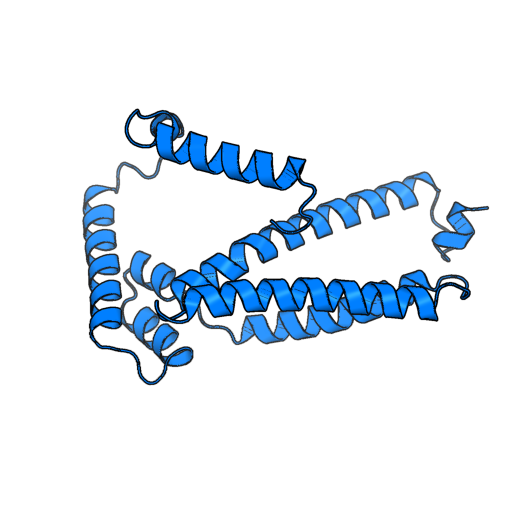42 -9.795 1.00 90.69 99 LEU A CA 1
ATOM 742 C C . LEU A 1 99 ? -6.188 -8.969 -9.567 1.00 90.69 99 LEU A C 1
ATOM 744 O O . LEU A 1 99 ? -7.196 -8.758 -8.898 1.00 90.69 99 LEU A O 1
ATOM 748 N N . PHE A 1 100 ? -5.904 -10.177 -10.060 1.00 92.81 100 PHE A N 1
ATOM 749 C CA . PHE A 1 100 ? -6.763 -11.331 -9.803 1.00 92.81 100 PHE A CA 1
ATOM 750 C C . PHE A 1 100 ? -6.801 -11.706 -8.321 1.00 92.81 100 PHE A C 1
ATOM 752 O O . PHE A 1 100 ? -7.876 -12.000 -7.807 1.00 92.81 100 PHE A O 1
ATOM 759 N N . GLY A 1 101 ? -5.670 -11.637 -7.613 1.00 88.81 101 GLY A N 1
ATOM 760 C CA . GLY A 1 101 ? -5.626 -11.857 -6.165 1.00 88.81 101 GLY A CA 1
ATOM 761 C C . GLY A 1 101 ? -6.509 -10.877 -5.384 1.00 88.81 101 GLY A C 1
ATOM 762 O O . GLY A 1 101 ? -7.198 -11.277 -4.449 1.00 88.81 101 GLY A O 1
ATOM 763 N N . MET A 1 102 ? -6.553 -9.611 -5.808 1.00 88.38 102 MET A N 1
ATOM 764 C CA . MET A 1 102 ? -7.369 -8.575 -5.172 1.00 88.38 102 MET A CA 1
ATOM 765 C C . MET A 1 102 ? -8.878 -8.833 -5.304 1.00 88.38 102 MET A C 1
ATOM 767 O O . MET A 1 102 ? -9.624 -8.483 -4.396 1.00 88.38 102 MET A O 1
ATOM 771 N N . ILE A 1 103 ? -9.337 -9.476 -6.385 1.00 88.94 103 ILE A N 1
ATOM 772 C CA . ILE A 1 103 ? -10.766 -9.783 -6.597 1.00 88.94 103 ILE A CA 1
ATOM 773 C C . ILE A 1 103 ? -11.303 -10.761 -5.536 1.00 88.94 103 ILE A C 1
ATOM 775 O O . ILE A 1 103 ? -12.478 -10.699 -5.182 1.00 88.94 103 ILE A O 1
ATOM 779 N N . TYR A 1 104 ? -10.453 -11.644 -5.003 1.00 87.38 104 TYR A N 1
ATOM 780 C CA . TYR A 1 104 ? -10.833 -12.622 -3.974 1.00 87.38 104 TYR A CA 1
ATOM 781 C C . TYR A 1 104 ? -10.727 -12.089 -2.541 1.00 87.38 104 TYR A C 1
ATOM 783 O O . TYR A 1 104 ? -11.125 -12.769 -1.595 1.00 87.38 104 TYR A O 1
ATOM 791 N N . LEU A 1 105 ? -10.160 -10.898 -2.363 1.00 87.44 105 LEU A N 1
ATOM 792 C CA . LEU A 1 105 ? -9.880 -10.322 -1.059 1.00 87.44 105 LEU A CA 1
ATOM 793 C C . LEU A 1 105 ? -11.164 -9.685 -0.493 1.00 87.44 105 LEU A C 1
ATOM 795 O O . LEU A 1 105 ? -11.790 -8.873 -1.180 1.00 87.44 105 LEU A O 1
ATOM 799 N N . PRO A 1 106 ? -11.595 -10.030 0.734 1.00 88.44 106 PRO A N 1
ATOM 800 C CA . PRO A 1 106 ? -12.824 -9.474 1.279 1.00 88.44 106 PRO A CA 1
ATOM 801 C C . PRO A 1 106 ? -12.644 -7.999 1.676 1.00 88.44 106 PRO A C 1
ATOM 803 O O . PRO A 1 106 ? -11.533 -7.502 1.854 1.00 88.44 106 PRO A O 1
ATOM 806 N N . TYR A 1 107 ? -13.750 -7.270 1.815 1.00 88.25 107 TYR A N 1
ATOM 807 C CA . TYR A 1 107 ? -13.717 -5.862 2.224 1.00 88.25 107 TYR A CA 1
ATOM 808 C C . TYR A 1 107 ? -13.234 -5.698 3.664 1.00 88.25 107 TYR A C 1
ATOM 810 O O . TYR A 1 107 ? -13.642 -6.464 4.525 1.00 88.25 107 TYR A O 1
ATOM 818 N N . SER A 1 108 ? -12.458 -4.643 3.949 1.00 88.81 108 SER A N 1
ATOM 819 C CA . SER A 1 108 ? -11.986 -4.330 5.309 1.00 88.81 108 SER A CA 1
ATOM 820 C C . SER A 1 108 ? -13.090 -4.446 6.369 1.00 88.81 108 SER A C 1
ATOM 822 O O . SER A 1 108 ? -14.145 -3.809 6.266 1.00 88.81 108 SER A O 1
ATOM 824 N N . ALA A 1 109 ? -12.818 -5.218 7.425 1.00 86.44 109 ALA A N 1
ATOM 825 C CA . ALA A 1 109 ? -13.742 -5.425 8.532 1.00 86.44 109 ALA A CA 1
ATOM 826 C C . ALA A 1 109 ? -14.082 -4.099 9.230 1.00 86.44 109 ALA A C 1
ATOM 828 O O . ALA A 1 109 ? -15.241 -3.845 9.558 1.00 86.44 109 ALA A O 1
ATOM 829 N N . ARG A 1 110 ? -13.101 -3.197 9.367 1.00 85.88 110 ARG A N 1
ATOM 830 C CA . ARG A 1 110 ? -13.319 -1.854 9.918 1.00 85.88 110 ARG A CA 1
ATOM 831 C C . ARG A 1 110 ? -14.224 -1.013 9.021 1.00 85.88 110 ARG A C 1
ATOM 833 O O . ARG A 1 110 ? -15.111 -0.329 9.524 1.00 85.88 110 ARG A O 1
ATOM 840 N N . TRP A 1 111 ? -14.034 -1.073 7.704 1.00 87.38 111 TRP A N 1
ATOM 841 C CA . TRP A 1 111 ? -14.893 -0.357 6.759 1.00 87.38 111 TRP A CA 1
ATOM 842 C C . TRP A 1 111 ? -16.344 -0.858 6.815 1.00 87.38 111 TRP A C 1
ATOM 844 O O . TRP A 1 111 ? -17.272 -0.051 6.852 1.00 87.38 111 TRP A O 1
ATOM 854 N N . LEU A 1 112 ? -16.544 -2.178 6.897 1.00 86.50 112 LEU A N 1
ATOM 855 C CA . LEU A 1 112 ? -17.867 -2.787 7.070 1.00 86.50 112 LEU A CA 1
ATOM 856 C C . LEU A 1 112 ? -18.511 -2.391 8.410 1.00 86.50 112 LEU A C 1
ATOM 858 O O . LEU A 1 112 ? -19.697 -2.058 8.441 1.00 86.50 112 LEU A O 1
ATOM 862 N N . ALA A 1 113 ? -17.727 -2.341 9.492 1.00 85.88 113 ALA A N 1
ATOM 863 C CA . ALA A 1 113 ? -18.177 -1.891 10.809 1.00 85.88 113 ALA A CA 1
ATOM 864 C C . ALA A 1 113 ? -18.639 -0.426 10.795 1.00 85.88 113 ALA A C 1
ATOM 866 O O . ALA A 1 113 ? -19.726 -0.118 11.275 1.00 85.88 113 ALA A O 1
ATOM 867 N N . LEU A 1 114 ? -17.878 0.467 10.151 1.00 81.94 114 LEU A N 1
ATOM 868 C CA . LEU A 1 114 ? -18.248 1.879 9.978 1.00 81.94 114 LEU A CA 1
ATOM 869 C C . LEU A 1 114 ? -19.527 2.077 9.147 1.00 81.94 114 LEU A C 1
ATOM 871 O O . LEU A 1 114 ? -20.155 3.128 9.228 1.00 81.94 114 LEU A O 1
ATOM 875 N N . LYS A 1 115 ? -19.917 1.082 8.343 1.00 83.62 115 LYS A N 1
ATOM 876 C CA . LYS A 1 115 ? -21.185 1.057 7.597 1.00 83.62 115 LYS A CA 1
ATOM 877 C C . LYS A 1 115 ? -22.329 0.385 8.367 1.00 83.62 115 LYS A C 1
ATOM 879 O O . LYS A 1 115 ? -23.403 0.209 7.798 1.00 83.62 115 LYS A O 1
ATOM 884 N N . GLY A 1 116 ? -22.108 -0.027 9.618 1.00 81.81 116 GLY A N 1
ATOM 885 C CA . GLY A 1 116 ? -23.082 -0.755 10.438 1.00 81.81 116 GLY A CA 1
ATOM 886 C C . GLY A 1 116 ? -23.281 -2.225 10.037 1.00 81.81 116 GLY A C 1
ATOM 887 O O . GLY A 1 116 ? -24.180 -2.887 10.549 1.00 81.81 116 GLY A O 1
ATOM 888 N N . ARG A 1 117 ? -22.457 -2.775 9.132 1.00 86.62 117 ARG A N 1
ATOM 889 C CA . ARG A 1 117 ? -22.563 -4.158 8.625 1.00 86.62 117 ARG A CA 1
ATOM 890 C C . ARG A 1 117 ? -21.714 -5.116 9.467 1.00 86.62 117 ARG A C 1
ATOM 892 O O . ARG A 1 117 ? -20.737 -5.689 8.989 1.00 86.62 117 ARG A O 1
ATOM 899 N N . ILE A 1 118 ? -22.091 -5.295 10.733 1.00 87.12 118 ILE A N 1
ATOM 900 C CA . ILE A 1 118 ? -21.298 -6.035 11.737 1.00 87.12 118 ILE A CA 1
ATOM 901 C C . ILE A 1 118 ? -21.083 -7.504 11.346 1.00 87.12 118 ILE A C 1
ATOM 903 O O . ILE A 1 118 ? -19.962 -8.005 11.404 1.00 87.12 118 ILE A O 1
ATOM 907 N N . ASN A 1 119 ? -22.137 -8.198 10.909 1.00 87.75 119 ASN A N 1
ATOM 908 C CA . ASN A 1 119 ? -22.042 -9.621 10.563 1.00 87.75 119 ASN A CA 1
ATOM 909 C C . ASN A 1 119 ? -21.037 -9.869 9.431 1.00 87.75 119 ASN A C 1
ATOM 911 O O . ASN A 1 119 ? -20.252 -10.812 9.488 1.00 87.75 119 ASN A O 1
ATOM 915 N N . GLU A 1 120 ? -21.020 -8.991 8.431 1.00 88.88 120 GLU A N 1
ATOM 916 C CA . GLU A 1 120 ? -20.077 -9.081 7.318 1.00 88.88 120 GLU A CA 1
ATOM 917 C C . GLU A 1 120 ? -18.653 -8.730 7.740 1.00 88.88 120 GLU A C 1
ATOM 919 O O . GLU A 1 120 ? -17.714 -9.389 7.298 1.00 88.88 120 GLU A O 1
ATOM 924 N N . ALA A 1 121 ? -18.485 -7.748 8.632 1.00 87.25 121 ALA A N 1
ATOM 925 C CA . ALA A 1 121 ? -17.184 -7.424 9.209 1.00 87.25 121 ALA A CA 1
ATOM 926 C C . ALA A 1 121 ? -16.572 -8.640 9.923 1.00 87.25 121 ALA A C 1
ATOM 928 O O . ALA A 1 121 ? -15.401 -8.956 9.717 1.00 87.25 121 ALA A O 1
ATOM 929 N N . ILE A 1 122 ? -17.380 -9.372 10.701 1.00 87.06 122 ILE A N 1
ATOM 930 C CA . ILE A 1 122 ? -16.945 -10.587 11.403 1.00 87.06 122 ILE A CA 1
ATOM 931 C C . ILE A 1 122 ? -16.577 -11.694 10.409 1.00 87.06 122 ILE A C 1
ATOM 933 O O . ILE A 1 122 ? -15.545 -12.340 10.580 1.00 87.06 122 ILE A O 1
ATOM 937 N N . ILE A 1 123 ? -17.388 -11.917 9.368 1.00 89.88 123 ILE A N 1
ATOM 938 C CA . ILE A 1 123 ? -17.091 -12.914 8.323 1.00 89.88 123 ILE A CA 1
ATOM 939 C C . ILE A 1 123 ? -15.771 -12.577 7.628 1.00 89.88 123 ILE A C 1
ATOM 941 O O . ILE A 1 123 ? -14.913 -13.446 7.469 1.00 89.88 123 ILE A O 1
ATOM 945 N N . SER A 1 124 ? -15.586 -11.311 7.259 1.00 88.88 124 SER A N 1
ATOM 946 C CA . SER A 1 124 ? -14.370 -10.862 6.597 1.00 88.88 124 SER A CA 1
ATOM 947 C C . SER A 1 124 ? -13.133 -11.012 7.476 1.00 88.88 124 SER A C 1
ATOM 949 O O . SER A 1 124 ? -12.060 -11.340 6.974 1.00 88.88 124 SER A O 1
ATOM 951 N N . LEU A 1 125 ? -13.257 -10.774 8.780 1.00 86.88 125 LEU A N 1
ATOM 952 C CA . LEU A 1 125 ? -12.127 -10.914 9.685 1.00 86.88 125 LEU A CA 1
ATOM 953 C C . LEU A 1 125 ? -11.797 -12.387 9.958 1.00 86.88 125 LEU A C 1
ATOM 955 O O . LEU A 1 125 ? -10.625 -12.754 9.989 1.00 86.88 125 LEU A O 1
ATOM 959 N N . LYS A 1 126 ? -12.817 -13.252 10.043 1.00 87.62 126 LYS A N 1
ATOM 960 C CA . LYS A 1 126 ? -12.647 -14.713 10.135 1.00 87.62 126 LYS A CA 1
ATOM 961 C C . LYS A 1 126 ? -11.985 -15.322 8.899 1.00 87.62 126 LYS A C 1
ATOM 963 O O . LYS A 1 126 ? -11.312 -16.339 9.025 1.00 87.62 126 LYS A O 1
ATOM 968 N N . PHE A 1 127 ? -12.152 -14.712 7.724 1.00 87.50 127 PHE A N 1
ATOM 969 C CA . PHE A 1 127 ? -11.452 -15.133 6.506 1.00 87.50 127 PHE A CA 1
ATOM 970 C C . PHE A 1 127 ? -9.928 -14.996 6.642 1.00 87.50 127 PHE A C 1
ATOM 972 O O . PHE A 1 127 ? -9.193 -15.875 6.202 1.00 87.50 127 PHE A O 1
ATOM 979 N N . VAL A 1 128 ? -9.453 -13.912 7.266 1.00 84.50 128 VAL A N 1
ATOM 980 C CA . VAL A 1 128 ? -8.015 -13.645 7.452 1.00 84.50 128 VAL A CA 1
ATOM 981 C C . VAL A 1 128 ? -7.476 -14.333 8.709 1.00 84.50 128 VAL A C 1
ATOM 983 O O . VAL A 1 128 ? -6.382 -14.893 8.688 1.00 84.50 128 VAL A O 1
ATOM 986 N N . THR A 1 129 ? -8.262 -14.333 9.787 1.00 84.50 129 THR A N 1
ATOM 987 C CA . THR A 1 129 ? -7.901 -14.896 11.092 1.00 84.50 129 THR A CA 1
ATOM 988 C C . THR A 1 129 ? -8.995 -15.865 11.555 1.00 84.50 129 THR A C 1
ATOM 990 O O . THR A 1 129 ? -9.931 -15.454 12.244 1.00 84.50 129 THR A O 1
ATOM 993 N N . PRO A 1 130 ? -8.899 -17.167 11.217 1.00 81.19 130 PRO A N 1
ATOM 994 C CA . PRO A 1 130 ? -9.927 -18.150 11.572 1.00 81.19 130 PRO A CA 1
ATOM 995 C C . PRO A 1 130 ? -10.140 -18.305 13.087 1.00 81.19 130 PRO A C 1
ATOM 997 O O . PRO A 1 130 ? -11.276 -18.428 13.541 1.00 81.19 130 PRO A O 1
ATOM 1000 N N . ASN A 1 131 ? -9.056 -18.240 13.872 1.00 80.88 131 ASN A N 1
ATOM 1001 C CA . ASN A 1 131 ? -9.067 -18.332 15.338 1.00 80.88 131 ASN A CA 1
ATOM 1002 C C . ASN A 1 131 ? -9.014 -16.944 15.982 1.00 80.88 131 ASN A C 1
ATOM 1004 O O . ASN A 1 131 ? -8.091 -16.624 16.732 1.00 80.88 131 ASN A O 1
ATOM 1008 N N . ILE A 1 132 ? -9.968 -16.090 15.634 1.00 80.00 132 ILE A N 1
ATOM 1009 C CA . ILE A 1 132 ? -10.013 -14.741 16.182 1.00 80.00 132 ILE A CA 1
ATOM 1010 C C . ILE A 1 132 ? -10.396 -14.735 17.667 1.00 80.00 132 ILE A C 1
ATOM 1012 O O . ILE A 1 132 ? -11.289 -15.465 18.097 1.00 80.00 132 ILE A O 1
ATOM 1016 N N . ALA A 1 133 ? -9.731 -13.882 18.448 1.00 80.44 133 ALA A N 1
ATOM 1017 C CA . ALA A 1 133 ? -10.094 -13.636 19.836 1.00 80.44 133 ALA A CA 1
ATOM 1018 C C . ALA A 1 133 ? -11.439 -12.896 19.924 1.00 80.44 133 ALA A C 1
ATOM 1020 O O . ALA A 1 133 ? -11.687 -11.948 19.177 1.00 80.44 133 ALA A O 1
ATOM 1021 N N . GLU A 1 134 ? -12.287 -13.276 20.882 1.00 81.94 134 GLU A N 1
ATOM 1022 C CA . GLU A 1 134 ? -13.571 -12.597 21.118 1.00 81.94 134 GLU A CA 1
ATOM 1023 C C . GLU A 1 134 ? -13.400 -11.097 21.400 1.00 81.94 134 GLU A C 1
ATOM 1025 O O . GLU A 1 134 ? -14.242 -10.297 21.001 1.00 81.94 134 GLU A O 1
ATOM 1030 N N . SER A 1 135 ? -12.272 -10.699 21.997 1.00 81.06 135 SER A N 1
ATOM 1031 C CA . SER A 1 135 ? -11.930 -9.295 22.242 1.00 81.06 135 SER A CA 1
ATOM 1032 C C . SER A 1 135 ? -11.787 -8.465 20.961 1.00 81.06 135 SER A C 1
ATOM 1034 O O . SER A 1 135 ? -12.164 -7.295 20.952 1.00 81.06 135 SER A O 1
ATOM 1036 N N . GLU A 1 136 ? -11.288 -9.042 19.861 1.00 80.94 136 GLU A N 1
ATOM 1037 C CA . GLU A 1 136 ? -11.206 -8.330 18.580 1.00 80.94 136 GLU A CA 1
ATOM 1038 C C . GLU A 1 136 ? -12.588 -8.190 17.932 1.00 80.94 136 GLU A C 1
ATOM 1040 O O . GLU A 1 136 ? -12.910 -7.128 17.393 1.00 80.94 136 GLU A O 1
ATOM 1045 N N . ILE A 1 137 ? -13.445 -9.210 18.053 1.00 82.62 137 ILE A N 1
ATOM 1046 C CA . ILE A 1 137 ? -14.844 -9.129 17.609 1.00 82.62 137 ILE A CA 1
ATOM 1047 C C . ILE A 1 137 ? -15.583 -8.027 18.377 1.00 82.62 137 ILE A C 1
ATOM 1049 O O . ILE A 1 137 ? -16.308 -7.240 17.769 1.00 82.62 137 ILE A O 1
ATOM 1053 N N . GLU A 1 138 ? -15.386 -7.946 19.693 1.00 85.56 138 GLU A N 1
ATOM 1054 C CA . GLU A 1 138 ? -16.017 -6.922 20.525 1.00 85.56 138 GLU A CA 1
ATOM 1055 C C . GLU A 1 138 ? -15.536 -5.516 20.150 1.00 85.56 138 GLU A C 1
ATOM 1057 O O . GLU A 1 138 ? -16.349 -4.612 19.976 1.00 85.56 138 GLU A O 1
ATOM 1062 N N . SER A 1 139 ? -14.237 -5.351 19.877 1.00 84.00 139 SER A N 1
ATOM 1063 C CA . SER A 1 139 ? -13.695 -4.073 19.401 1.00 84.00 139 SER A CA 1
ATOM 1064 C C . SER A 1 139 ? -14.341 -3.602 18.090 1.00 84.00 139 SER A C 1
ATOM 1066 O O . SER A 1 139 ? -14.572 -2.409 17.896 1.00 84.00 139 SER A O 1
ATOM 1068 N N . ILE A 1 140 ? -14.693 -4.534 17.196 1.00 84.38 140 ILE A N 1
ATOM 1069 C CA . ILE A 1 140 ? -15.392 -4.226 15.945 1.00 84.38 140 ILE A CA 1
ATOM 1070 C C . ILE A 1 140 ? -16.839 -3.812 16.191 1.00 84.38 140 ILE A C 1
ATOM 1072 O O . ILE A 1 140 ? -17.310 -2.876 15.541 1.00 84.38 140 ILE A O 1
ATOM 1076 N N . LYS A 1 141 ? -17.536 -4.475 17.120 1.00 84.88 141 LYS A N 1
ATOM 1077 C CA . LYS A 1 141 ? -18.891 -4.070 17.512 1.00 84.88 141 LYS A CA 1
ATOM 1078 C C . LYS A 1 141 ? -18.882 -2.674 18.116 1.00 84.88 141 LYS A C 1
ATOM 1080 O O . LYS A 1 141 ? -19.640 -1.835 17.655 1.00 84.88 141 LYS A O 1
ATOM 1085 N N . GLU A 1 142 ? -17.950 -2.380 19.023 1.00 85.38 142 GLU A N 1
ATOM 1086 C CA . GLU A 1 142 ? -17.815 -1.035 19.588 1.00 85.38 142 GLU A CA 1
ATOM 1087 C C . GLU A 1 142 ? -17.577 0.034 18.514 1.00 85.38 142 GLU A C 1
ATOM 1089 O O . GLU A 1 142 ? -18.113 1.139 18.604 1.00 85.38 142 GLU A O 1
ATOM 1094 N N . ILE A 1 143 ? -16.749 -0.260 17.503 1.00 83.06 143 ILE A N 1
ATOM 1095 C CA . ILE A 1 143 ? -16.518 0.655 16.377 1.00 83.06 143 ILE A CA 1
ATOM 1096 C C . ILE A 1 143 ? -17.816 0.875 15.596 1.00 83.06 143 ILE A C 1
ATOM 1098 O O . ILE A 1 143 ? -18.100 2.010 15.214 1.00 83.06 143 ILE A O 1
ATOM 1102 N N . ALA A 1 144 ? -18.592 -0.183 15.359 1.00 82.75 144 ALA A N 1
ATOM 1103 C CA . ALA A 1 144 ? -19.868 -0.093 14.663 1.00 82.75 144 ALA A CA 1
ATOM 1104 C C . ALA A 1 144 ? -20.914 0.685 15.473 1.00 82.75 144 ALA A C 1
ATOM 1106 O O . ALA A 1 144 ? -21.571 1.561 14.916 1.00 82.75 144 ALA A O 1
ATOM 1107 N N . ASP A 1 145 ? -21.013 0.447 16.779 1.00 83.31 145 ASP A N 1
ATOM 1108 C CA . ASP A 1 145 ? -21.941 1.145 17.671 1.00 83.31 145 ASP A CA 1
ATOM 1109 C C . ASP A 1 145 ? -21.601 2.636 17.747 1.00 83.31 145 ASP A C 1
ATOM 1111 O O . ASP A 1 145 ? -22.458 3.488 17.517 1.00 83.31 145 ASP A O 1
ATOM 1115 N N . LYS A 1 146 ? -20.314 2.974 17.920 1.00 80.19 146 LYS A N 1
ATOM 1116 C CA . LYS A 1 146 ? -19.833 4.364 17.851 1.00 80.19 146 LYS A CA 1
ATOM 1117 C C . LYS A 1 146 ? -20.090 4.987 16.482 1.00 80.19 146 LYS A C 1
ATOM 1119 O O . LYS A 1 146 ? -20.351 6.185 16.405 1.00 80.19 146 LYS A O 1
ATOM 1124 N N . ALA A 1 147 ? -19.991 4.223 15.394 1.00 75.50 147 ALA A N 1
ATOM 1125 C CA . ALA A 1 147 ? -20.290 4.720 14.055 1.00 75.50 147 ALA A CA 1
ATOM 1126 C C . ALA A 1 147 ? -21.785 5.007 13.880 1.00 75.50 147 ALA A C 1
ATOM 1128 O O . ALA A 1 147 ? -22.127 6.047 13.328 1.00 75.50 147 ALA A O 1
ATOM 1129 N N . ILE A 1 148 ? -22.661 4.144 14.397 1.00 72.69 148 ILE A N 1
ATOM 1130 C CA . ILE A 1 148 ? -24.117 4.320 14.375 1.00 72.69 148 ILE A CA 1
ATOM 1131 C C . ILE A 1 148 ? -24.532 5.511 15.245 1.00 72.69 148 ILE A C 1
ATOM 1133 O O . ILE A 1 148 ? -25.305 6.350 14.784 1.00 72.69 148 ILE A O 1
ATOM 1137 N N . ASP A 1 149 ? -23.981 5.643 16.453 1.00 71.75 149 ASP A N 1
ATOM 1138 C CA . ASP A 1 149 ? -24.243 6.775 17.348 1.00 71.75 149 ASP A CA 1
ATOM 1139 C C . ASP A 1 149 ? -23.730 8.091 16.759 1.00 71.75 149 ASP A C 1
ATOM 1141 O O . ASP A 1 149 ? -24.438 9.103 16.754 1.00 71.75 149 ASP A O 1
ATOM 1145 N N . ASN A 1 150 ? -22.528 8.080 16.176 1.00 66.19 150 ASN A N 1
ATOM 1146 C CA . ASN A 1 150 ? -22.011 9.235 15.456 1.00 66.19 150 ASN A CA 1
ATOM 1147 C C . ASN A 1 150 ? -22.874 9.549 14.236 1.00 66.19 150 ASN A C 1
ATOM 1149 O O . ASN A 1 150 ? -23.180 10.713 14.026 1.00 66.19 150 ASN A O 1
ATOM 1153 N N . GLN A 1 151 ? -23.320 8.565 13.452 1.00 61.53 151 GLN A N 1
ATOM 1154 C CA . GLN A 1 151 ? -24.191 8.770 12.289 1.00 61.53 151 GLN A CA 1
ATOM 1155 C C . GLN A 1 151 ? -25.567 9.323 12.693 1.00 61.53 151 GLN A C 1
ATOM 1157 O O . GLN A 1 151 ? -26.085 10.228 12.040 1.00 61.53 151 GLN A O 1
ATOM 1162 N N . ARG A 1 152 ? -26.120 8.855 13.818 1.00 55.38 152 ARG A N 1
ATOM 1163 C CA . ARG A 1 152 ? -27.359 9.356 14.428 1.00 55.38 152 ARG A CA 1
ATOM 1164 C C . ARG A 1 152 ? -27.223 10.805 14.909 1.00 55.38 152 ARG A C 1
ATOM 1166 O O . ARG A 1 152 ? -28.176 11.568 14.787 1.00 55.38 152 ARG A O 1
ATOM 1173 N N . ASN A 1 153 ? -26.036 11.199 15.367 1.00 54.56 153 ASN A N 1
ATOM 1174 C CA . ASN A 1 153 ? -25.712 12.580 15.731 1.00 54.56 153 ASN A CA 1
ATOM 1175 C C . ASN A 1 153 ? -25.225 13.445 14.542 1.00 54.56 153 ASN A C 1
ATOM 1177 O O . ASN A 1 153 ? -25.158 14.664 14.673 1.00 54.56 153 ASN A O 1
ATOM 1181 N N . SER A 1 154 ? -24.892 12.858 13.380 1.00 52.47 154 SER A N 1
ATOM 1182 C CA . SER A 1 154 ? -24.152 13.522 12.284 1.00 52.47 154 SER A CA 1
ATOM 1183 C C . SER A 1 154 ? -24.843 13.553 10.920 1.00 52.47 154 SER A C 1
ATOM 1185 O O . SER A 1 154 ? -24.181 13.840 9.920 1.00 52.47 154 SER A O 1
ATOM 1187 N N . LEU A 1 155 ? -26.177 13.455 10.857 1.00 51.59 155 LEU A N 1
ATOM 1188 C CA . LEU A 1 155 ? -26.914 13.934 9.671 1.00 51.59 155 LEU A CA 1
ATOM 1189 C C . LEU A 1 155 ? -26.614 15.419 9.326 1.00 51.59 155 LEU A C 1
ATOM 1191 O O . LEU A 1 155 ? -27.007 15.878 8.259 1.00 51.59 155 LEU A O 1
ATOM 1195 N N . TYR A 1 156 ? -25.865 16.144 10.172 1.00 44.66 156 TYR A N 1
ATOM 1196 C CA . TYR A 1 156 ? -25.435 17.529 9.970 1.00 44.66 156 TYR A CA 1
ATOM 1197 C C . TYR A 1 156 ? -23.923 17.794 9.794 1.00 44.66 156 TYR A C 1
ATOM 1199 O O . TYR A 1 156 ? -23.581 18.944 9.531 1.00 44.66 156 TYR A O 1
ATOM 1207 N N . GLN A 1 157 ? -22.986 16.833 9.903 1.00 47.41 157 GLN A N 1
ATOM 1208 C CA . GLN A 1 157 ? -21.555 17.223 9.930 1.00 47.41 157 GLN A CA 1
ATOM 1209 C C . GLN A 1 157 ? -20.552 16.220 9.337 1.00 47.41 157 GLN A C 1
ATOM 1211 O O . GLN A 1 157 ? -19.611 15.789 9.998 1.00 47.41 157 GLN A O 1
ATOM 1216 N N . ALA A 1 158 ? -20.694 15.926 8.044 1.00 46.16 158 ALA A N 1
ATOM 1217 C CA . ALA A 1 158 ? -19.630 15.346 7.216 1.00 46.16 158 ALA A CA 1
ATOM 1218 C C . ALA A 1 158 ? -18.989 16.404 6.290 1.00 46.16 158 ALA A C 1
ATOM 1220 O O . ALA A 1 158 ? -18.708 16.135 5.127 1.00 46.16 158 ALA A O 1
ATOM 1221 N N . GLN A 1 159 ? -18.767 17.622 6.796 1.00 45.03 159 GLN A N 1
ATOM 1222 C CA . GLN A 1 159 ? -17.931 18.620 6.125 1.00 45.03 159 GLN A CA 1
ATOM 1223 C C . GLN A 1 159 ? -16.495 18.445 6.636 1.00 45.03 159 GLN A C 1
ATOM 1225 O O . GLN A 1 159 ? -16.262 18.474 7.847 1.00 45.03 159 GLN A O 1
ATOM 1230 N N . SER A 1 160 ? -15.526 18.233 5.740 1.00 56.44 160 SER A N 1
ATOM 1231 C CA . SER A 1 160 ? -14.111 18.163 6.112 1.00 56.44 160 SER A CA 1
ATOM 1232 C C . SER A 1 160 ? -13.642 19.535 6.610 1.00 56.44 160 SER A C 1
ATOM 1234 O O . SER A 1 160 ? -13.227 20.389 5.825 1.00 56.44 160 SER A O 1
ATOM 1236 N N . ASP A 1 161 ? -13.723 19.765 7.915 1.00 62.91 161 ASP A N 1
ATOM 1237 C CA . ASP A 1 161 ? -13.123 20.929 8.560 1.00 62.91 161 ASP A CA 1
ATOM 1238 C C . ASP A 1 161 ? -11.603 20.743 8.597 1.00 62.91 161 ASP A C 1
ATOM 1240 O O . ASP A 1 161 ? -11.033 20.273 9.583 1.00 62.91 161 ASP A O 1
ATOM 1244 N N . TRP A 1 162 ? -10.925 21.121 7.511 1.00 64.62 162 TRP A N 1
ATOM 1245 C CA . TRP A 1 162 ? -9.458 21.207 7.443 1.00 64.62 162 TRP A CA 1
ATOM 1246 C C . TRP A 1 162 ? -8.879 22.096 8.560 1.00 64.62 162 TRP A C 1
ATOM 1248 O O . TRP A 1 162 ? -7.736 21.924 8.971 1.00 64.62 162 TRP A O 1
ATOM 1258 N N . THR A 1 163 ? -9.703 22.983 9.123 1.00 63.78 163 THR A N 1
ATOM 1259 C CA . THR A 1 163 ? -9.434 23.817 10.304 1.00 63.78 163 THR A CA 1
ATOM 1260 C C . THR A 1 163 ? -9.220 23.020 11.596 1.00 63.78 163 THR A C 1
ATOM 1262 O O . THR A 1 163 ? -8.564 23.511 12.513 1.00 63.78 163 THR A O 1
ATOM 1265 N N . LYS A 1 164 ? -9.697 21.769 11.683 1.00 65.62 164 LYS A N 1
ATOM 1266 C CA . LYS A 1 164 ? -9.426 20.881 12.830 1.00 65.62 164 LYS A CA 1
ATOM 1267 C C . LYS A 1 164 ? -7.987 20.366 12.843 1.00 65.62 164 LYS A C 1
ATOM 1269 O O . LYS A 1 164 ? -7.480 20.041 13.911 1.00 65.62 164 LYS A O 1
ATOM 1274 N N . LEU A 1 165 ? -7.300 20.340 11.698 1.00 62.66 165 LEU A N 1
ATOM 1275 C CA . LEU A 1 165 ? -5.899 19.905 11.620 1.00 62.66 165 LEU A CA 1
ATOM 1276 C C . LEU A 1 165 ? -4.947 20.888 12.320 1.00 62.66 165 LEU A C 1
ATOM 1278 O O . LEU A 1 165 ? -3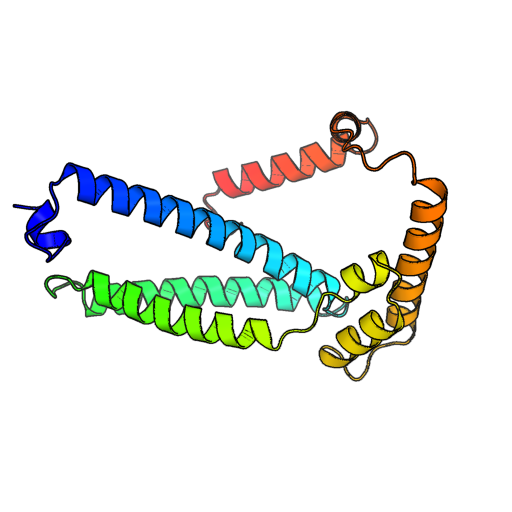.912 20.480 12.837 1.00 62.66 165 LEU A O 1
ATOM 1282 N N . THR A 1 166 ? -5.324 22.167 12.403 1.00 67.94 166 THR A N 1
ATOM 1283 C CA . THR A 1 166 ? -4.586 23.207 13.139 1.00 67.94 166 THR A CA 1
ATOM 1284 C C . THR A 1 166 ? -5.038 23.353 14.594 1.00 67.94 166 THR A C 1
ATOM 1286 O O . THR A 1 166 ? -4.614 24.282 15.278 1.00 67.94 166 THR A O 1
ATOM 1289 N N . ALA A 1 167 ? -5.909 22.466 15.090 1.00 77.19 167 ALA A N 1
ATOM 1290 C CA . ALA A 1 167 ? -6.343 22.507 16.479 1.00 77.19 167 ALA A CA 1
ATOM 1291 C C . ALA A 1 167 ? -5.164 22.189 17.425 1.00 77.19 167 ALA A C 1
ATOM 1293 O O . ALA A 1 167 ? -4.401 21.258 17.147 1.00 77.19 167 ALA A O 1
ATOM 1294 N N . PRO A 1 168 ? -5.042 22.870 18.583 1.00 72.19 168 PRO A N 1
ATOM 1295 C CA . PRO A 1 168 ? -3.914 22.700 19.507 1.00 72.19 168 PRO A CA 1
ATOM 1296 C C . PRO A 1 168 ? -3.692 21.258 19.985 1.00 72.19 168 PRO A C 1
ATOM 1298 O O . PRO A 1 168 ? -2.573 20.884 20.313 1.00 72.19 168 PRO A O 1
ATOM 1301 N N . ALA A 1 169 ? -4.749 20.441 20.004 1.00 76.31 169 ALA A N 1
ATOM 1302 C CA . ALA A 1 169 ? -4.686 19.038 20.407 1.00 76.31 169 ALA A CA 1
ATOM 1303 C C . ALA A 1 169 ? -4.055 18.115 19.345 1.00 76.31 169 ALA A C 1
ATOM 1305 O O . ALA A 1 169 ? -3.446 17.110 19.694 1.00 76.31 169 ALA A O 1
ATOM 1306 N N . ILE A 1 170 ? -4.203 18.439 18.055 1.00 75.31 170 ILE A N 1
ATOM 1307 C CA . ILE A 1 170 ? -3.754 17.595 16.930 1.00 75.31 170 ILE A CA 1
ATOM 1308 C C . ILE A 1 170 ? -2.442 18.130 16.341 1.00 75.31 170 ILE A C 1
ATOM 1310 O O . ILE A 1 170 ? -1.637 17.362 15.815 1.00 75.31 170 ILE A O 1
ATOM 1314 N N . PHE A 1 171 ? -2.184 19.433 16.487 1.00 80.06 171 PHE A N 1
ATOM 1315 C CA . PHE A 1 171 ? -1.022 20.111 15.919 1.00 80.06 171 PHE A CA 1
ATOM 1316 C C . PHE A 1 171 ? 0.336 19.479 16.294 1.00 80.06 171 PHE A C 1
ATOM 1318 O O . PHE A 1 171 ? 1.145 19.288 15.388 1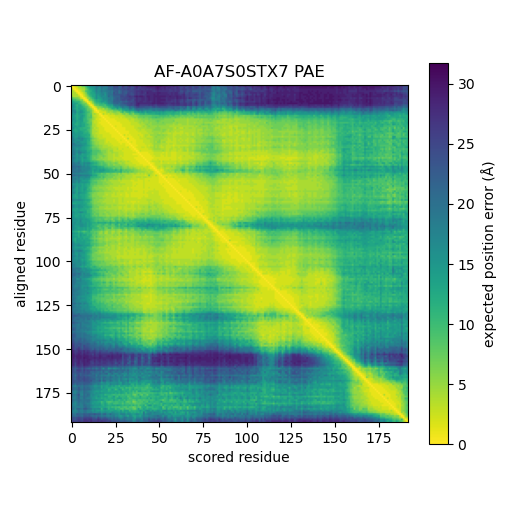.00 80.06 171 PHE A O 1
ATOM 1325 N N . PRO A 1 172 ? 0.607 19.059 17.551 1.00 81.75 172 PRO A N 1
ATOM 1326 C CA . PRO A 1 172 ? 1.880 18.414 17.888 1.00 81.75 172 PRO A CA 1
ATOM 1327 C C . PRO A 1 172 ? 2.081 17.078 17.159 1.00 81.75 172 PRO A C 1
ATOM 1329 O O . PRO A 1 172 ? 3.176 16.795 16.677 1.00 81.75 172 PRO A O 1
ATOM 1332 N N . ALA A 1 173 ? 1.019 16.277 17.030 1.00 81.94 173 ALA A N 1
ATOM 1333 C CA . ALA A 1 173 ? 1.057 15.012 16.299 1.00 81.94 173 ALA A CA 1
ATOM 1334 C C . ALA A 1 173 ? 1.217 15.237 14.788 1.00 81.94 173 ALA A C 1
ATOM 1336 O O . ALA A 1 173 ? 1.963 14.511 14.133 1.00 81.94 173 ALA A O 1
ATOM 1337 N N . LEU A 1 174 ? 0.571 16.275 14.244 1.00 83.69 174 LEU A N 1
ATOM 1338 C CA . LEU A 1 174 ? 0.711 16.671 12.845 1.00 83.69 174 LEU A CA 1
ATOM 1339 C C . LEU A 1 174 ? 2.147 17.110 12.528 1.00 83.69 174 LEU A C 1
ATOM 1341 O O . LEU A 1 174 ? 2.727 16.628 11.560 1.00 83.69 174 LEU A O 1
ATOM 1345 N N . VAL A 1 175 ? 2.738 17.978 13.355 1.00 87.00 175 VAL A N 1
ATOM 1346 C CA . VAL A 1 175 ? 4.127 18.439 13.188 1.00 87.00 175 VAL A CA 1
ATOM 1347 C C . VAL A 1 175 ? 5.106 17.275 13.312 1.00 87.00 175 VAL A C 1
ATOM 1349 O O . VAL A 1 175 ? 6.015 17.167 12.493 1.00 87.00 175 VAL A O 1
ATOM 1352 N N . ALA A 1 176 ? 4.906 16.374 14.278 1.00 86.31 176 ALA A N 1
ATOM 1353 C CA . ALA A 1 176 ? 5.737 15.182 14.417 1.00 86.31 176 ALA A CA 1
ATOM 1354 C C . ALA A 1 176 ? 5.632 14.264 13.188 1.00 86.31 176 ALA A C 1
ATOM 1356 O O . ALA A 1 176 ? 6.654 13.814 12.680 1.00 86.31 176 ALA A O 1
ATOM 1357 N N . GLY A 1 177 ? 4.422 14.028 12.673 1.00 83.19 177 GLY A N 1
ATOM 1358 C CA . GLY A 1 177 ? 4.203 13.202 11.484 1.00 83.19 177 GLY A CA 1
ATOM 1359 C C . GLY A 1 177 ? 4.810 13.810 10.218 1.00 83.19 177 GLY A C 1
ATOM 1360 O O . GLY A 1 177 ? 5.563 13.143 9.515 1.00 83.19 177 GLY A O 1
ATOM 1361 N N . VAL A 1 178 ? 4.540 15.091 9.949 1.00 84.94 178 VAL A N 1
ATOM 1362 C CA . VAL A 1 178 ? 5.094 15.806 8.785 1.00 84.94 178 VAL A CA 1
ATOM 1363 C C . VAL A 1 178 ? 6.613 15.913 8.883 1.00 84.94 178 VAL A C 1
ATOM 1365 O O . VAL A 1 178 ? 7.310 15.660 7.903 1.00 84.94 178 VAL A O 1
ATOM 1368 N N . GLY A 1 179 ? 7.136 16.243 10.065 1.00 85.94 179 GLY A N 1
ATOM 1369 C CA . GLY A 1 179 ? 8.571 16.308 10.319 1.00 85.94 179 GLY A CA 1
ATOM 1370 C C . GLY A 1 179 ? 9.252 14.957 10.120 1.00 85.94 179 GLY A C 1
ATOM 1371 O O . GLY A 1 179 ? 10.298 14.895 9.482 1.00 85.94 179 GLY A O 1
ATOM 1372 N N . LEU A 1 180 ? 8.636 13.867 10.587 1.00 83.88 180 LEU A N 1
ATOM 1373 C CA . LEU A 1 180 ? 9.146 12.513 10.382 1.00 83.88 180 LEU A CA 1
ATOM 1374 C C . LEU A 1 180 ? 9.218 12.159 8.892 1.00 83.88 180 LEU A C 1
ATOM 1376 O O . LEU A 1 180 ? 10.272 11.731 8.430 1.00 83.88 180 LEU A O 1
ATOM 1380 N N . VAL A 1 181 ? 8.139 12.386 8.135 1.00 82.31 181 VAL A N 1
ATOM 1381 C CA . VAL A 1 181 ? 8.109 12.107 6.688 1.00 82.31 181 VAL A CA 1
ATOM 1382 C C . VAL A 1 181 ? 9.131 12.966 5.947 1.00 82.31 181 VAL A C 1
ATOM 1384 O O . VAL A 1 181 ? 9.854 12.465 5.091 1.00 82.31 181 VAL A O 1
ATOM 1387 N N . PHE A 1 182 ? 9.254 14.247 6.299 1.00 86.44 182 PHE A N 1
ATOM 1388 C CA . PHE A 1 182 ? 10.264 15.129 5.718 1.00 86.44 182 PHE A CA 1
ATOM 1389 C C . PHE A 1 182 ? 11.684 14.607 5.970 1.00 86.44 182 PHE A C 1
ATOM 1391 O O . PHE A 1 182 ? 12.479 14.515 5.037 1.00 86.44 182 PHE A O 1
ATOM 1398 N N . LEU A 1 183 ? 11.993 14.204 7.205 1.00 83.81 183 LEU A N 1
ATOM 1399 C CA . LEU A 1 183 ? 13.298 13.640 7.548 1.00 83.81 183 LEU A CA 1
ATOM 1400 C C . LEU A 1 183 ? 13.568 12.319 6.813 1.00 83.81 183 LEU A C 1
ATOM 1402 O O . LEU A 1 183 ? 14.690 12.118 6.361 1.00 83.81 183 LEU A O 1
ATOM 1406 N N . GLN A 1 184 ? 12.555 11.468 6.624 1.00 80.19 184 GLN A N 1
ATOM 1407 C CA . GLN A 1 184 ? 12.664 10.242 5.818 1.00 80.19 184 GLN A CA 1
ATOM 1408 C C . GLN A 1 184 ? 12.995 10.532 4.344 1.00 80.19 184 GLN A C 1
ATOM 1410 O O . GLN A 1 184 ? 13.786 9.815 3.733 1.00 80.19 184 GLN A O 1
ATOM 1415 N N . GLN A 1 185 ? 12.438 11.600 3.765 1.00 81.00 185 GLN A N 1
ATOM 1416 C CA . GLN A 1 185 ? 12.773 12.013 2.396 1.00 81.00 185 GLN A CA 1
ATOM 1417 C C . GLN A 1 185 ? 14.187 12.613 2.306 1.00 81.00 185 GLN A C 1
ATOM 1419 O O . GLN A 1 185 ? 14.909 12.344 1.349 1.00 81.00 185 GLN A O 1
ATOM 1424 N N . VAL A 1 186 ? 14.617 13.382 3.315 1.00 83.69 186 VAL A N 1
ATOM 1425 C CA . VAL A 1 186 ? 15.967 13.978 3.377 1.00 83.69 186 VAL A CA 1
ATOM 1426 C C . VAL A 1 186 ? 17.063 12.918 3.509 1.00 83.69 186 VAL A C 1
ATOM 1428 O O . VAL A 1 186 ? 18.135 13.076 2.928 1.00 83.69 186 VAL A O 1
ATOM 1431 N N . THR A 1 187 ? 16.810 11.823 4.230 1.00 79.56 187 THR A N 1
ATOM 1432 C CA . THR A 1 187 ? 17.753 10.696 4.336 1.00 79.56 187 THR A CA 1
ATOM 1433 C C . THR A 1 187 ? 17.790 9.822 3.081 1.00 79.56 187 THR A C 1
ATOM 1435 O O . THR A 1 187 ? 18.613 8.910 2.998 1.00 79.56 187 THR A O 1
ATOM 1438 N N . GLY A 1 188 ? 16.938 10.106 2.092 1.00 68.38 188 GLY A N 1
ATOM 1439 C CA . GLY A 1 188 ? 16.905 9.396 0.822 1.00 68.38 188 GLY A CA 1
ATOM 1440 C C . GLY A 1 188 ? 16.281 8.005 0.912 1.00 68.38 188 GLY A C 1
ATOM 1441 O O . GLY A 1 188 ? 16.585 7.172 0.060 1.00 68.38 188 GLY A O 1
ATOM 1442 N N . GLN A 1 189 ? 15.431 7.725 1.914 1.00 64.56 189 GLN A N 1
ATOM 1443 C CA . GLN A 1 189 ? 14.665 6.478 1.923 1.00 64.56 189 GLN A CA 1
ATOM 1444 C C . GLN A 1 189 ? 13.714 6.450 0.714 1.00 64.56 189 GLN A C 1
ATOM 1446 O O . GLN A 1 189 ? 12.832 7.302 0.613 1.00 64.56 189 GLN A O 1
ATOM 1451 N N . PRO A 1 190 ? 13.844 5.464 -0.192 1.00 55.31 190 PRO A N 1
ATOM 1452 C CA . PRO A 1 190 ? 12.965 5.352 -1.354 1.00 55.31 190 PRO A CA 1
ATOM 1453 C C . PRO A 1 190 ? 11.581 4.781 -1.003 1.00 55.31 190 PRO A C 1
ATOM 1455 O O . PRO A 1 190 ? 10.688 4.818 -1.844 1.00 55.31 190 PRO A O 1
ATOM 1458 N N . SER A 1 191 ? 11.407 4.240 0.209 1.00 53.28 191 SER A N 1
ATOM 1459 C CA . SER A 1 191 ? 10.162 3.644 0.699 1.00 53.28 191 SER A CA 1
ATOM 1460 C C . SER A 1 191 ? 9.489 4.573 1.713 1.00 53.28 191 SER A C 1
ATOM 1462 O O . SER A 1 191 ? 9.865 4.609 2.891 1.00 53.28 191 SER A O 1
ATOM 1464 N N . VAL A 1 192 ? 8.504 5.326 1.240 1.00 47.75 192 VAL A N 1
ATOM 1465 C CA . VAL A 1 192 ? 7.316 5.678 2.034 1.00 47.75 192 VAL A CA 1
ATOM 1466 C C . VAL A 1 192 ? 6.208 4.690 1.707 1.00 47.75 19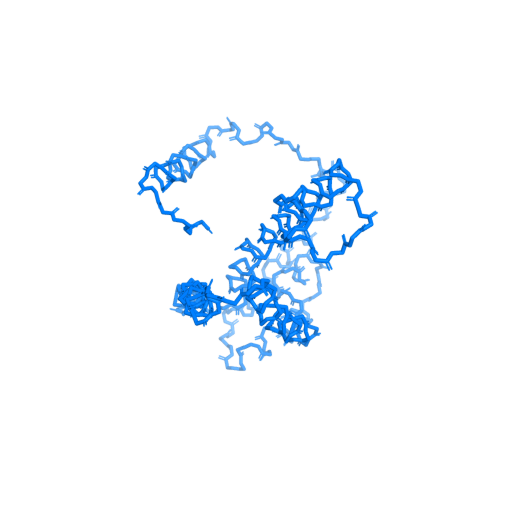2 VAL A C 1
ATOM 1468 O O . VAL A 1 192 ? 6.285 4.104 0.609 1.00 47.75 192 VAL A O 1
#

InterPro domains:
  IPR005828 Major facilitator, sugar transporter-like [PF00083] (16-189)
  IPR020846 Major facilitator superfamily domain [PS50850] (1-192)
  IPR036259 MFS transporter superfamily [G3DSA:1.20.1250.20] (4-192)
  IPR036259 MFS transporter superfamily [SSF103473] (16-184)
  IPR050820 Major Facilitator Superfamily Sugar Transporter [PTHR48023] (16-192)

Solvent-accessible surface area (backbone atoms only — not comparable to full-atom values): 10896 Å² total; per-residue (Å²): 115,70,66,49,62,69,63,74,50,97,76,62,56,71,67,59,50,52,52,51,53,52,51,51,50,53,54,49,51,52,53,48,54,51,52,63,56,46,50,51,49,49,44,61,56,57,41,58,83,90,50,31,66,58,55,51,51,48,54,51,51,50,53,53,51,49,52,50,53,48,51,52,47,42,59,77,28,62,89,42,91,61,28,68,54,56,43,54,50,55,52,47,53,55,50,51,54,50,53,58,54,54,73,76,54,72,69,52,23,55,61,31,10,59,70,63,38,51,72,60,15,52,53,37,35,38,72,76,36,75,86,62,56,68,68,59,56,49,54,45,50,54,48,15,52,52,34,51,53,48,50,75,72,34,88,82,65,88,69,88,60,70,70,57,60,70,31,84,88,43,32,64,59,49,50,51,51,54,49,50,53,50,51,42,54,73,74,62,54,90,76,122

Foldseek 3Di:
DVQCLQVVDNDDDSVNSVVVVVVVVVVVVVVCVCCQVVVLVLLVQQPDPVCSVVVNVVVVVVVVVLVVVLVVQCVVQVPPRNSVVVSVVVVVVVVVVVVVVVVPQADRLLVCLLVLNLVSSVVNSCVRPVPDDVVVSVVSPVSSVVSVVCVVVPPPDPDPPPVVCPDPVNVVVSCVVVVVVVVCVVVPPPRD

Secondary structure (DSSP, 8-state):
-HHHHHH--TT--HHHHHHHHHHHHHHHHHHHHHHHHHHHHHHHHHS-TTTHHHHHHHHHHHHHHHHHHHHHHHHHTTTSTTTHHHHHHHHHHHHHHHHHHHHTSPP-HHHHHHTT-HHHHHHHHHHH-TT--HHHHHHHHHHHHHHHHHHHH-TT-----GGGTTSTTTHHHHHHHHHHHHHHHHTT-S--

Sequence (192 aa):
SIVENVSGISSFDGRTGISILIMGRLLYGYGCGFAMHGAPAYIGEMAPSQIRGLLVSLKEGFVVLGMVFGYTIGYFFSETVGGWRYTYGFGSIISVIMLFGMIYLPYSARWLALKGRINEAIISLKFVTPNIAESEIESIKEIADKAIDNQRNSLYQAQSDWTKLTAPAIFPALVAGVGLVFLQQVTGQPSV

pLDDT: mean 79.84, std 12.57, range [44.66, 92.81]

Mean predicted aligned error: 11.05 Å